Protein AF-A0A7K4HC19-F1 (afdb_monomer_lite)

Foldseek 3Di:
DPLLLQLLVLLVVLLLVLVVLLVVLVVVVVVVVVQCPDPPVNVVCVVVPQVVVLVVLLVLLLSLVVSLVVSQQSNVCSVCVVPVAPDNGQDPQLVSVCVRCCRGQVDNCPVQVVCSLLQNVSNLQNCCVVPVVSADDVVSCVVQPDVVRDRPPPPHGPRPRPDSVSSSVSSVSSSLVSLSVSVSVCVRVVVDPSLVSVVVCCVVVPCVPDDSCSNVPNPD

Sequence (220 aa):
MEFEEKLSVIFLEFIKQTIDLEFFIDQMISLIEDQSVEGVWKEVMNSFIPGQNSLFLKIVHIYSITIFETFNREFFNELNEEKNLIRKNFKTTPLKILKFFDANFQINFENEFKIWEELRECICRRNVIAHNMGKIDEAYIECNKHPDMALIDKVIGIDIDHNLEYIKKSNDTVGKYIVFTFKKIAEYYKFIDIESTVKIIAENGYFDDVNSDLLNDVDI

Secondary structure (DSSP, 8-state):
--HHHHHHHHHHHHHHHHHHHHHHHHHHHHHHHHHTSSTTHHHHHHHHHHHHHHHHHHHHHHHHHHHHHHHHHHHHHHHHHHH--S-SS---SHHHHHHHHHHHH---HHHH-TTHHHHHHHHHHHHHHHHHTT---HHHHHHH--TT----TTTTT---TT-HHHHHHHHHHHHHHHHHHHHHHHHHHT---HHHHHHHHHHTTS-TT--GGGGTS---

Structure (mmCIF, N/CA/C/O backbone):
data_AF-A0A7K4HC19-F1
#
_entry.id   AF-A0A7K4HC19-F1
#
loop_
_atom_site.group_PDB
_atom_site.id
_atom_site.type_symbol
_atom_site.label_atom_id
_atom_site.label_alt_id
_atom_site.label_comp_id
_atom_site.label_asym_id
_atom_site.label_entity_id
_atom_site.label_seq_id
_atom_site.pdbx_PDB_ins_code
_atom_site.Cartn_x
_atom_site.Cartn_y
_atom_site.Cartn_z
_atom_site.occupancy
_atom_site.B_iso_or_equiv
_atom_site.auth_seq_id
_atom_site.auth_comp_id
_atom_site.auth_asym_id
_atom_site.auth_atom_id
_atom_site.pdbx_PDB_model_num
ATOM 1 N N . MET A 1 1 ? 1.949 9.935 23.999 1.00 60.25 1 MET A N 1
ATOM 2 C CA . MET A 1 1 ? 1.344 9.814 22.672 1.00 60.25 1 MET A CA 1
ATOM 3 C C . MET A 1 1 ? 0.129 8.930 22.818 1.00 60.25 1 MET A C 1
ATOM 5 O O . MET A 1 1 ? 0.286 7.797 23.279 1.00 60.25 1 MET A O 1
ATOM 9 N N . GLU A 1 2 ? -1.057 9.473 22.568 1.00 80.38 2 GLU A N 1
ATOM 10 C CA . GLU A 1 2 ? -2.291 8.679 22.566 1.00 80.38 2 GLU A CA 1
ATOM 11 C C . GLU A 1 2 ? -2.253 7.663 21.412 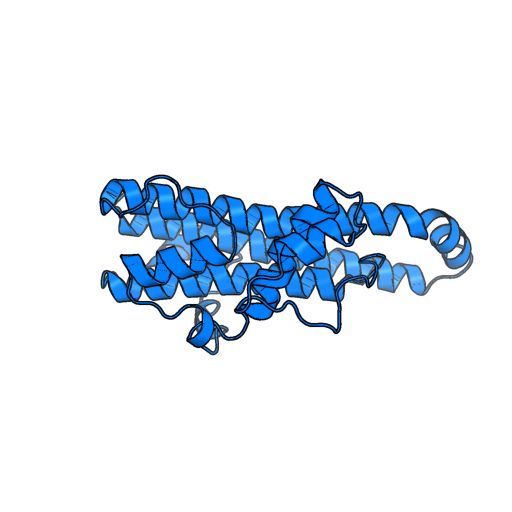1.00 80.38 2 GLU A C 1
ATOM 13 O O . GLU A 1 2 ? -1.503 7.831 20.451 1.00 80.38 2 GLU A O 1
ATOM 18 N N . PHE A 1 3 ? -3.011 6.571 21.512 1.00 83.38 3 PHE A N 1
ATOM 19 C CA . PHE A 1 3 ? -3.020 5.505 20.501 1.00 83.38 3 PHE A CA 1
ATOM 20 C C . PHE A 1 3 ? -3.282 6.036 19.075 1.00 83.38 3 PHE A C 1
ATOM 22 O O . PHE A 1 3 ? -2.598 5.656 18.128 1.00 83.38 3 PHE A O 1
ATOM 29 N N . GLU A 1 4 ? -4.233 6.958 18.939 1.00 83.00 4 GLU A N 1
ATOM 30 C CA . GLU A 1 4 ? -4.622 7.579 17.665 1.00 83.00 4 GLU A CA 1
ATOM 31 C C . GLU A 1 4 ? -3.489 8.433 17.080 1.00 83.00 4 GLU A C 1
ATOM 33 O O . GLU A 1 4 ? -3.200 8.378 15.883 1.00 83.00 4 GLU A O 1
ATOM 38 N N . GLU A 1 5 ? -2.789 9.164 17.945 1.00 80.94 5 GLU A N 1
ATOM 39 C CA . GLU A 1 5 ? -1.630 9.979 17.593 1.00 80.94 5 GLU A CA 1
ATOM 40 C C . GLU A 1 5 ? -0.475 9.091 17.096 1.00 80.94 5 GLU A C 1
ATOM 42 O O . GLU A 1 5 ? 0.116 9.381 16.059 1.00 80.94 5 GLU A O 1
ATOM 47 N N . LYS A 1 6 ? -0.217 7.944 17.743 1.00 85.75 6 LYS A N 1
ATOM 48 C CA . LYS A 1 6 ? 0.801 6.984 17.277 1.00 85.75 6 LYS A CA 1
ATOM 49 C C . LYS A 1 6 ? 0.481 6.406 15.902 1.00 85.75 6 LYS A C 1
ATOM 51 O O . LYS A 1 6 ? 1.359 6.365 15.042 1.00 85.75 6 LYS A O 1
ATOM 56 N N . LEU A 1 7 ? -0.761 5.966 15.680 1.00 87.31 7 LEU A N 1
ATOM 57 C CA . LEU A 1 7 ? -1.174 5.452 14.371 1.00 87.31 7 LEU A CA 1
ATOM 58 C C . LEU A 1 7 ? -1.054 6.519 13.282 1.00 87.31 7 LEU A C 1
ATOM 60 O O . LEU A 1 7 ? -0.660 6.199 12.162 1.00 87.31 7 LEU A O 1
ATOM 64 N N . SER A 1 8 ? -1.360 7.772 13.617 1.00 83.56 8 SER A N 1
ATOM 65 C CA . SER A 1 8 ? -1.242 8.903 12.696 1.00 83.56 8 SER A CA 1
ATOM 66 C C . SER A 1 8 ? 0.215 9.210 12.350 1.00 83.56 8 SER A C 1
ATOM 68 O O . SER A 1 8 ? 0.524 9.442 11.185 1.00 83.56 8 SER A O 1
ATOM 70 N N . VAL A 1 9 ? 1.129 9.135 13.324 1.00 84.38 9 VAL A N 1
ATOM 71 C CA . VAL A 1 9 ? 2.576 9.269 13.083 1.00 84.38 9 VAL A CA 1
ATOM 72 C C . VAL A 1 9 ? 3.087 8.158 12.163 1.00 84.38 9 VAL A C 1
ATOM 74 O O . VAL A 1 9 ? 3.780 8.455 11.194 1.00 84.38 9 VAL A O 1
ATOM 77 N N . ILE A 1 10 ? 2.708 6.897 12.414 1.00 89.38 10 ILE A N 1
ATOM 78 C CA . ILE A 1 10 ? 3.065 5.767 11.537 1.00 89.38 10 ILE A CA 1
ATOM 79 C C . ILE A 1 10 ? 2.534 6.017 10.120 1.00 89.38 10 ILE A C 1
ATOM 81 O O . ILE A 1 10 ? 3.276 5.900 9.150 1.00 89.38 10 ILE A O 1
ATOM 85 N N . PHE A 1 11 ? 1.259 6.385 9.990 1.00 87.88 11 PHE A N 1
ATOM 86 C CA . PHE A 1 11 ? 0.644 6.688 8.700 1.00 87.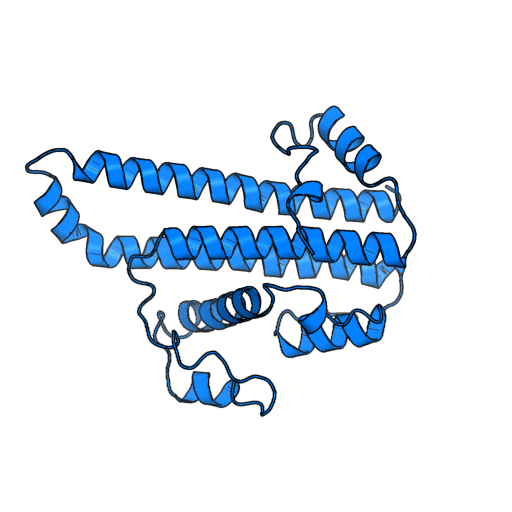88 11 PHE A CA 1
ATOM 87 C C . PHE A 1 11 ? 1.421 7.761 7.923 1.00 87.88 11 PHE A C 1
ATOM 89 O O . PHE A 1 11 ? 1.800 7.518 6.779 1.00 87.88 11 PHE A O 1
ATOM 96 N N . LEU A 1 12 ? 1.699 8.908 8.546 1.00 83.50 12 LEU A N 1
ATOM 97 C CA . LEU A 1 12 ? 2.389 10.024 7.895 1.00 83.50 12 LEU A CA 1
ATOM 98 C C . LEU A 1 12 ? 3.812 9.670 7.466 1.00 83.50 12 LEU A C 1
ATOM 100 O O . LEU A 1 12 ? 4.219 10.026 6.362 1.00 83.50 12 LEU A O 1
ATOM 104 N N . GLU A 1 13 ? 4.536 8.921 8.295 1.00 88.75 13 GLU A N 1
ATOM 105 C CA . GLU A 1 13 ? 5.884 8.453 7.979 1.00 88.75 13 GLU A CA 1
ATOM 106 C C . GLU A 1 13 ? 5.897 7.589 6.710 1.00 88.75 13 GLU A C 1
ATOM 108 O O . GLU A 1 13 ? 6.678 7.832 5.788 1.00 88.75 13 GLU A O 1
ATOM 113 N N . PHE A 1 14 ? 4.989 6.615 6.608 1.00 90.62 14 PHE A N 1
ATOM 114 C CA . PHE A 1 14 ? 4.936 5.741 5.434 1.00 90.62 14 PHE A CA 1
ATOM 115 C C . PHE A 1 14 ? 4.382 6.439 4.192 1.00 90.62 14 PHE A C 1
ATOM 117 O O . PHE A 1 14 ? 4.826 6.141 3.084 1.00 90.62 14 PHE A O 1
ATOM 124 N N . ILE A 1 15 ? 3.471 7.399 4.354 1.00 85.69 15 ILE A N 1
ATOM 125 C CA . ILE A 1 15 ? 3.032 8.260 3.255 1.00 85.69 15 ILE A CA 1
ATOM 126 C C . ILE A 1 15 ? 4.182 9.099 2.712 1.00 85.69 15 ILE A C 1
ATOM 128 O O . ILE A 1 15 ? 4.398 9.111 1.499 1.00 85.69 15 ILE A O 1
ATOM 132 N N . LYS A 1 16 ? 4.966 9.743 3.581 1.00 83.94 16 LYS A N 1
ATOM 133 C CA . LYS A 1 16 ? 6.145 10.486 3.136 1.00 83.94 16 LYS A CA 1
ATOM 134 C C . LYS A 1 16 ? 7.104 9.586 2.366 1.00 83.94 16 LYS A C 1
ATOM 136 O O . LYS A 1 16 ? 7.518 9.960 1.278 1.00 83.94 16 LYS A O 1
ATOM 141 N N . GLN A 1 17 ? 7.385 8.379 2.858 1.00 88.38 17 GLN A N 1
ATOM 142 C CA . GLN A 1 17 ? 8.244 7.438 2.133 1.00 88.38 17 GLN A CA 1
ATOM 143 C C . GLN A 1 17 ? 7.715 7.115 0.726 1.00 88.38 17 GLN A C 1
ATOM 145 O O . GLN A 1 17 ? 8.513 6.986 -0.202 1.00 88.38 17 GLN A O 1
ATOM 150 N N . THR A 1 18 ? 6.392 7.011 0.536 1.00 84.00 18 THR A N 1
ATOM 151 C CA . THR A 1 18 ? 5.818 6.822 -0.810 1.00 84.00 18 THR A CA 1
ATOM 152 C C . THR A 1 18 ? 5.975 8.055 -1.702 1.00 84.00 18 THR A C 1
ATOM 154 O O . THR A 1 18 ? 6.308 7.897 -2.874 1.00 84.00 18 THR A O 1
ATOM 157 N N . ILE A 1 19 ? 5.814 9.266 -1.163 1.00 82.62 19 ILE A N 1
ATOM 158 C CA . ILE A 1 19 ? 5.990 10.527 -1.907 1.00 82.62 19 ILE A CA 1
ATOM 159 C C . ILE A 1 19 ? 7.462 10.728 -2.290 1.00 82.62 19 ILE A C 1
ATOM 161 O O . ILE A 1 19 ? 7.775 10.977 -3.453 1.00 82.62 19 ILE A O 1
ATOM 165 N N . ASP A 1 20 ? 8.377 10.550 -1.335 1.00 83.06 20 ASP A N 1
ATOM 166 C CA . ASP A 1 20 ? 9.823 10.664 -1.549 1.00 83.06 20 ASP A CA 1
ATOM 167 C C . ASP A 1 20 ? 10.295 9.675 -2.627 1.00 83.06 20 ASP A C 1
ATOM 169 O O . ASP A 1 20 ? 11.107 10.015 -3.494 1.00 83.06 20 ASP A O 1
ATOM 173 N N . LEU A 1 21 ? 9.759 8.447 -2.609 1.00 84.88 21 LEU A N 1
ATOM 174 C CA . LEU A 1 21 ? 10.066 7.442 -3.620 1.00 84.88 21 LEU A CA 1
ATOM 175 C C . LEU A 1 21 ? 9.516 7.819 -4.999 1.00 84.88 21 LEU A C 1
ATOM 177 O O . LEU A 1 21 ? 10.202 7.602 -5.997 1.00 84.88 21 LEU A O 1
ATOM 181 N N . GLU A 1 22 ? 8.313 8.387 -5.074 1.00 83.62 22 GLU A N 1
ATOM 182 C CA . GLU A 1 22 ? 7.749 8.877 -6.334 1.00 83.62 22 GLU A CA 1
ATOM 183 C C . GLU A 1 22 ? 8.612 9.990 -6.930 1.00 83.62 22 GLU A C 1
ATOM 185 O O . GLU A 1 22 ? 9.009 9.902 -8.092 1.00 83.62 22 GLU A O 1
ATOM 190 N N . PHE A 1 23 ? 8.992 10.979 -6.119 1.00 82.12 23 PHE A N 1
ATOM 191 C CA . PHE A 1 23 ? 9.870 12.066 -6.545 1.00 82.12 23 PHE A CA 1
ATOM 192 C C . PHE A 1 23 ? 11.237 11.557 -7.021 1.00 82.12 23 PHE A C 1
ATOM 194 O O . PHE A 1 23 ? 11.797 12.051 -8.003 1.00 82.12 23 PHE A O 1
ATOM 201 N N . PHE A 1 24 ? 11.783 10.542 -6.350 1.00 83.62 24 PHE A N 1
ATOM 202 C CA . PHE A 1 24 ? 12.998 9.867 -6.796 1.00 83.62 24 PHE A CA 1
ATOM 203 C C . PHE A 1 24 ? 12.812 9.175 -8.157 1.00 83.62 24 PHE A C 1
ATOM 205 O O . PHE A 1 24 ? 13.667 9.310 -9.034 1.00 83.62 24 PHE A O 1
ATOM 212 N N . ILE A 1 25 ? 11.704 8.455 -8.360 1.00 81.50 25 ILE A N 1
ATOM 213 C CA . ILE A 1 25 ? 11.393 7.793 -9.636 1.00 81.50 25 ILE A CA 1
ATOM 214 C C . ILE A 1 25 ? 11.251 8.827 -10.761 1.00 81.50 25 ILE A C 1
ATOM 216 O O . ILE A 1 25 ? 11.806 8.622 -11.840 1.00 81.50 25 ILE A O 1
ATOM 220 N N . ASP A 1 26 ? 10.582 9.949 -10.507 1.00 80.94 26 ASP A N 1
ATOM 221 C CA . ASP A 1 26 ? 10.381 11.013 -11.495 1.00 80.94 26 ASP A CA 1
ATOM 222 C C . ASP A 1 26 ? 11.695 11.681 -11.912 1.00 80.94 26 ASP A C 1
ATOM 224 O O . ASP A 1 26 ? 11.942 11.875 -13.105 1.00 80.94 26 ASP A O 1
ATOM 228 N N . GLN A 1 27 ? 12.593 11.949 -10.960 1.00 80.94 27 GLN A N 1
ATOM 229 C CA . GLN A 1 27 ? 13.946 12.415 -11.277 1.00 80.94 27 GLN A CA 1
ATOM 230 C C . GLN A 1 27 ? 14.707 11.411 -12.147 1.00 80.94 27 GLN A C 1
ATOM 232 O O . GLN A 1 27 ? 15.392 11.803 -13.090 1.00 80.94 27 GLN A O 1
ATOM 237 N N . MET A 1 28 ? 14.582 10.113 -11.860 1.00 76.94 28 MET A N 1
ATOM 238 C CA . MET A 1 28 ? 15.231 9.070 -12.656 1.00 76.94 28 MET A CA 1
ATOM 239 C C . MET A 1 28 ? 14.672 8.996 -14.078 1.00 76.94 28 MET A C 1
ATOM 241 O O . MET A 1 28 ? 15.455 8.862 -15.019 1.00 76.94 28 MET A O 1
ATOM 245 N N . ILE A 1 29 ? 13.350 9.105 -14.248 1.00 76.69 29 ILE A N 1
ATOM 246 C CA . ILE A 1 29 ? 12.706 9.171 -15.569 1.00 76.69 29 ILE A CA 1
ATOM 247 C C . ILE A 1 29 ? 13.253 10.368 -16.347 1.00 76.69 29 ILE A C 1
ATOM 249 O O . ILE A 1 29 ? 13.765 10.185 -17.449 1.00 76.69 29 ILE A O 1
ATOM 253 N N . SER A 1 30 ? 13.251 11.558 -15.739 1.00 78.81 30 SER A N 1
ATOM 254 C CA . SER A 1 30 ? 13.749 12.781 -16.376 1.00 78.81 30 SER A CA 1
ATOM 255 C C . SER A 1 30 ? 15.217 12.661 -16.797 1.00 78.81 30 SER A C 1
ATOM 257 O O . SER A 1 30 ? 15.559 13.002 -17.925 1.00 78.81 30 SER A O 1
ATOM 259 N N . LEU A 1 31 ? 16.085 12.115 -15.936 1.00 72.56 31 LEU A N 1
ATOM 260 C CA . LEU A 1 31 ? 17.504 11.917 -16.255 1.00 72.56 31 LEU A CA 1
ATOM 261 C C . LEU A 1 31 ? 17.713 10.954 -17.431 1.00 72.56 31 LEU A C 1
ATOM 263 O O . LEU A 1 31 ? 18.611 11.160 -18.248 1.00 72.56 31 LEU A O 1
ATOM 267 N N . ILE A 1 32 ? 16.913 9.889 -17.511 1.00 68.81 32 ILE A N 1
ATOM 268 C CA . ILE A 1 32 ? 16.987 8.908 -18.600 1.00 68.81 32 ILE A CA 1
ATOM 269 C C . ILE A 1 32 ? 16.489 9.523 -19.911 1.00 68.81 32 ILE A C 1
ATOM 271 O O . ILE A 1 32 ? 17.110 9.319 -20.958 1.00 68.81 32 ILE A O 1
ATOM 275 N N . GLU A 1 33 ? 15.395 10.282 -19.857 1.00 68.88 33 GLU A N 1
ATOM 276 C CA . GLU A 1 33 ? 14.846 10.990 -21.011 1.00 68.88 33 GLU A CA 1
ATOM 277 C C . GLU A 1 33 ? 15.843 12.019 -21.551 1.00 68.88 33 GLU A C 1
ATOM 279 O O . GLU A 1 33 ? 16.161 11.965 -22.740 1.00 68.88 33 GLU A O 1
ATOM 284 N N . ASP A 1 34 ? 16.438 12.850 -20.693 1.00 66.31 34 ASP A N 1
ATOM 285 C CA . ASP A 1 34 ? 17.437 13.855 -21.078 1.00 66.31 34 ASP A CA 1
ATOM 286 C C . ASP A 1 34 ? 18.695 13.220 -21.701 1.00 66.31 34 ASP A C 1
ATOM 288 O O . ASP A 1 34 ? 19.191 13.672 -22.737 1.00 66.31 34 ASP A O 1
ATOM 292 N N . GLN A 1 35 ? 19.189 12.108 -21.141 1.00 59.06 35 GLN A N 1
ATOM 293 C CA . GLN A 1 35 ? 20.347 11.382 -21.685 1.00 59.06 35 GLN A CA 1
ATOM 294 C C . GLN A 1 35 ? 20.060 10.682 -23.023 1.00 59.06 35 GLN A C 1
ATOM 296 O O . GLN A 1 35 ? 20.987 10.367 -23.774 1.00 59.06 35 GLN A O 1
ATOM 301 N N . SER A 1 36 ? 18.790 10.442 -23.359 1.00 55.22 36 SER A N 1
ATOM 302 C CA . SER A 1 36 ? 18.396 9.818 -24.627 1.00 55.22 36 SER A CA 1
ATOM 303 C C . SER A 1 36 ? 18.466 10.773 -25.834 1.00 55.22 36 SER A C 1
ATOM 305 O O . SER A 1 36 ? 18.377 10.310 -26.988 1.00 55.22 36 SER A O 1
ATOM 307 N N . VAL A 1 37 ? 18.643 12.078 -25.572 1.00 55.09 37 VAL A N 1
ATOM 308 C CA . VAL A 1 37 ? 18.554 13.180 -26.545 1.00 55.09 37 VAL A CA 1
ATOM 309 C C . VAL A 1 37 ? 19.926 13.622 -27.095 1.00 55.09 37 VAL A C 1
ATOM 311 O O . VAL A 1 37 ? 19.969 14.139 -28.211 1.00 55.09 37 VAL A O 1
ATOM 314 N N . GLU A 1 38 ? 21.061 13.337 -26.437 1.00 52.84 38 GLU A N 1
ATOM 315 C CA . GLU A 1 38 ? 22.397 13.750 -26.926 1.00 52.84 38 GLU A CA 1
ATOM 316 C C . GLU A 1 38 ? 23.270 12.600 -27.491 1.00 52.84 38 GLU A C 1
ATOM 318 O O . GLU A 1 38 ? 23.393 11.508 -26.935 1.00 52.84 38 GLU A O 1
ATOM 323 N N . GLY A 1 39 ? 23.860 12.847 -28.671 1.00 63.03 39 GLY A N 1
ATOM 324 C CA . GLY A 1 39 ? 24.564 11.873 -29.517 1.00 63.03 39 GLY A CA 1
ATOM 325 C C . GLY A 1 39 ? 25.857 11.263 -28.948 1.00 63.03 39 GLY A C 1
ATOM 326 O O . GLY A 1 39 ? 26.397 11.701 -27.939 1.00 63.03 39 GLY A O 1
ATOM 327 N N . VAL A 1 40 ? 26.359 10.230 -29.642 1.00 53.56 40 VAL A N 1
ATOM 328 C CA . VAL A 1 40 ? 27.540 9.374 -29.343 1.00 53.56 40 VAL A CA 1
ATOM 329 C C . VAL A 1 40 ? 27.455 8.587 -28.023 1.00 53.56 40 VAL A C 1
ATOM 331 O O . VAL A 1 40 ? 27.766 7.397 -28.007 1.00 53.56 40 VAL A O 1
ATOM 334 N N . TRP A 1 41 ? 26.953 9.179 -26.941 1.00 51.78 41 TRP A N 1
ATOM 335 C CA . TRP A 1 41 ? 26.764 8.505 -25.654 1.00 51.78 41 TRP A CA 1
ATOM 336 C C . TRP A 1 41 ? 25.541 7.593 -25.619 1.00 51.78 41 TRP A C 1
ATOM 338 O O . TRP A 1 41 ? 25.567 6.600 -24.902 1.00 51.78 41 TRP A O 1
ATOM 348 N N . LYS A 1 42 ? 24.524 7.846 -26.452 1.00 54.59 42 LYS A N 1
ATOM 349 C CA . LYS A 1 42 ? 23.335 6.989 -26.590 1.00 54.59 42 LYS A CA 1
ATOM 350 C C . LYS A 1 42 ? 23.675 5.528 -26.906 1.00 54.59 42 LYS A C 1
ATOM 352 O O . LYS A 1 42 ? 23.104 4.630 -26.304 1.00 54.59 42 LYS A O 1
ATOM 357 N N . GLU A 1 43 ? 24.616 5.271 -27.816 1.00 54.16 43 GLU A N 1
ATOM 358 C CA . GLU A 1 43 ? 25.011 3.901 -28.190 1.00 54.16 43 GLU A CA 1
ATOM 359 C C . GLU A 1 43 ? 25.875 3.225 -27.117 1.00 54.16 43 GLU A C 1
ATOM 361 O O . GLU A 1 43 ? 25.686 2.045 -26.829 1.00 54.16 43 GLU A O 1
ATOM 366 N N . VAL A 1 44 ? 26.774 3.978 -26.473 1.00 51.47 44 VAL A N 1
ATOM 367 C CA . VAL A 1 44 ? 27.616 3.478 -25.375 1.00 51.47 44 VAL A CA 1
ATOM 368 C C . VAL A 1 44 ? 26.757 3.153 -24.154 1.00 51.47 44 VAL A C 1
ATOM 370 O O . VAL A 1 44 ? 26.832 2.047 -23.626 1.00 51.47 44 VAL A O 1
ATOM 373 N N . MET A 1 45 ? 25.871 4.062 -23.757 1.00 50.97 45 MET A N 1
ATOM 374 C CA . MET A 1 45 ? 24.936 3.862 -22.656 1.00 50.97 45 MET A CA 1
ATOM 375 C C . MET A 1 45 ? 23.984 2.700 -22.965 1.00 50.97 45 MET A C 1
ATOM 377 O O . MET A 1 45 ? 23.967 1.741 -22.201 1.00 50.97 45 MET A O 1
ATOM 381 N N . ASN A 1 46 ? 23.342 2.650 -24.139 1.00 51.16 46 ASN A N 1
ATOM 382 C CA . ASN A 1 46 ? 22.512 1.503 -24.550 1.00 51.16 46 ASN A CA 1
ATOM 383 C C . ASN A 1 46 ? 23.257 0.150 -24.574 1.00 51.16 46 ASN A C 1
ATOM 385 O O . ASN A 1 46 ? 22.603 -0.889 -24.530 1.00 51.16 46 ASN A O 1
ATOM 389 N N . SER A 1 47 ? 24.595 0.135 -24.632 1.00 50.34 47 SER A N 1
ATOM 390 C CA . SER A 1 47 ? 25.404 -1.095 -24.588 1.00 50.34 47 SER A CA 1
ATOM 391 C C . SER A 1 47 ? 25.765 -1.571 -23.168 1.00 50.34 47 SER A C 1
ATOM 393 O O . SER A 1 47 ? 25.924 -2.772 -22.958 1.00 50.34 47 SER A O 1
ATOM 395 N N . PHE A 1 48 ? 25.843 -0.669 -22.180 1.00 45.28 48 PHE A N 1
ATOM 396 C CA . PHE A 1 48 ? 26.125 -0.995 -20.767 1.00 45.28 48 PHE A CA 1
ATOM 397 C C . PHE A 1 48 ? 24.855 -1.134 -19.908 1.00 45.28 48 PHE A C 1
ATOM 399 O O . PHE A 1 48 ? 24.841 -1.839 -18.897 1.00 45.28 48 PHE A O 1
ATOM 406 N N . ILE A 1 49 ? 23.781 -0.472 -20.326 1.00 50.12 49 ILE A N 1
ATOM 407 C CA . ILE A 1 49 ? 22.529 -0.289 -19.593 1.00 50.12 49 ILE A CA 1
ATOM 408 C C . ILE A 1 49 ? 21.583 -1.503 -19.510 1.00 50.12 49 ILE A C 1
ATOM 410 O O . ILE A 1 49 ? 20.952 -1.641 -18.457 1.00 50.12 49 ILE A O 1
ATOM 414 N N . PRO A 1 50 ? 21.458 -2.405 -20.510 1.00 52.81 50 PRO A N 1
ATOM 415 C CA . PRO A 1 50 ? 20.354 -3.374 -20.537 1.00 52.81 50 PRO A CA 1
ATOM 416 C C . PRO A 1 50 ? 20.288 -4.280 -19.296 1.00 52.81 50 PRO A C 1
ATOM 418 O O . PRO A 1 50 ? 19.217 -4.668 -18.844 1.00 52.81 50 PRO A O 1
ATOM 421 N N . GLY A 1 51 ? 21.443 -4.593 -18.695 1.00 52.41 51 GLY A N 1
ATOM 422 C CA . GLY A 1 51 ? 21.517 -5.398 -17.473 1.00 52.41 51 GLY A CA 1
ATOM 423 C C . GLY A 1 51 ? 21.413 -4.591 -16.174 1.00 52.41 51 GLY A C 1
ATOM 424 O O . GLY A 1 51 ? 20.777 -5.049 -15.222 1.00 52.41 51 GLY A O 1
ATOM 425 N N . GLN A 1 52 ? 22.020 -3.399 -16.120 1.00 49.94 52 GLN A N 1
ATOM 426 C CA . GLN A 1 52 ? 22.091 -2.577 -14.902 1.00 49.94 52 GLN A CA 1
ATOM 427 C C . GLN A 1 52 ? 20.779 -1.846 -14.609 1.00 49.94 52 GLN A C 1
ATOM 429 O O . GLN A 1 52 ? 20.371 -1.802 -13.446 1.00 49.94 52 GLN A O 1
ATOM 434 N N . ASN A 1 53 ? 20.068 -1.384 -15.645 1.00 59.75 53 ASN A N 1
ATOM 435 C CA . ASN A 1 53 ? 18.717 -0.855 -15.474 1.00 59.75 53 ASN A CA 1
ATOM 436 C C . ASN A 1 53 ? 17.788 -1.933 -14.917 1.00 59.75 53 ASN A C 1
ATOM 438 O O . ASN A 1 53 ? 17.053 -1.656 -13.978 1.00 59.75 53 ASN A O 1
ATOM 442 N N . SER A 1 54 ? 17.877 -3.185 -15.385 1.00 66.56 54 SER A N 1
ATOM 443 C CA . SER A 1 54 ? 17.032 -4.257 -14.841 1.00 66.56 54 SER A CA 1
ATOM 444 C C . SER A 1 54 ? 17.229 -4.476 -13.335 1.00 66.56 54 SER A C 1
ATOM 446 O O . SER A 1 54 ? 16.253 -4.654 -12.609 1.00 66.56 54 SER A O 1
ATOM 448 N N . LEU A 1 55 ? 18.475 -4.445 -12.841 1.00 71.62 55 LEU A N 1
ATOM 449 C CA . LEU A 1 55 ? 18.773 -4.684 -11.428 1.00 71.62 55 LEU A CA 1
ATOM 450 C C . LEU A 1 55 ? 18.320 -3.510 -10.560 1.00 71.62 55 LEU A C 1
ATOM 452 O O . LEU A 1 55 ? 17.700 -3.723 -9.521 1.00 71.62 55 LEU A O 1
ATOM 456 N N . PHE A 1 56 ? 18.603 -2.284 -10.997 1.00 73.56 56 PHE A N 1
ATOM 457 C CA . PHE A 1 56 ? 18.153 -1.080 -10.308 1.00 73.56 56 PHE A CA 1
ATOM 458 C C . PHE A 1 56 ? 16.623 -1.041 -10.203 1.00 73.56 56 PHE A C 1
ATOM 460 O O . PHE A 1 56 ? 16.084 -0.908 -9.109 1.00 73.56 56 PHE A O 1
ATOM 467 N N . LEU A 1 57 ? 15.916 -1.270 -11.310 1.00 74.81 57 LEU A N 1
ATOM 468 C CA . LEU A 1 57 ? 14.452 -1.311 -11.353 1.00 74.81 57 LEU A CA 1
ATOM 469 C C . LEU A 1 57 ? 13.875 -2.393 -10.423 1.00 74.81 57 LEU A C 1
ATOM 471 O O . LEU A 1 57 ? 12.914 -2.148 -9.693 1.00 74.81 57 LEU A O 1
ATOM 475 N N . LYS A 1 58 ? 14.508 -3.572 -10.374 1.00 76.06 58 LYS A N 1
ATOM 476 C CA . LYS A 1 58 ? 14.162 -4.641 -9.424 1.00 76.06 58 LYS A CA 1
ATOM 477 C C . LYS A 1 58 ? 14.319 -4.179 -7.970 1.00 76.06 58 LYS A C 1
ATOM 479 O O . LYS A 1 58 ? 13.441 -4.459 -7.157 1.00 76.06 58 LYS A O 1
ATOM 484 N N . ILE A 1 59 ? 15.386 -3.445 -7.647 1.00 79.69 59 ILE A N 1
ATOM 485 C CA . ILE A 1 59 ? 15.616 -2.884 -6.306 1.00 79.69 59 ILE A CA 1
ATOM 486 C C . ILE A 1 59 ? 14.549 -1.842 -5.952 1.00 79.69 59 ILE A C 1
ATOM 488 O O . ILE A 1 59 ? 13.991 -1.911 -4.860 1.00 79.69 59 ILE A O 1
ATOM 492 N N . VAL A 1 60 ? 14.216 -0.919 -6.860 1.00 81.56 60 VAL A N 1
ATOM 493 C CA . VAL A 1 60 ? 13.206 0.125 -6.600 1.00 81.56 60 VAL A CA 1
ATOM 494 C C . VAL A 1 60 ? 11.811 -0.484 -6.394 1.00 81.56 60 VAL A C 1
ATOM 496 O O . VAL A 1 60 ? 11.088 -0.088 -5.477 1.00 81.56 60 VAL A O 1
ATOM 499 N N . HIS A 1 61 ? 11.443 -1.512 -7.165 1.00 83.12 61 HIS A N 1
ATOM 500 C CA . HIS A 1 61 ? 10.198 -2.250 -6.928 1.00 83.12 61 HIS A CA 1
ATOM 501 C C . HIS A 1 61 ? 10.203 -2.986 -5.577 1.00 83.12 61 HIS A C 1
ATOM 503 O O . HIS A 1 61 ? 9.226 -2.917 -4.831 1.00 83.12 61 HIS A O 1
ATOM 509 N N . ILE A 1 62 ? 11.308 -3.661 -5.223 1.00 84.19 62 ILE A N 1
ATOM 510 C CA . ILE A 1 62 ? 11.456 -4.286 -3.897 1.00 84.19 62 ILE A CA 1
ATOM 511 C C . ILE A 1 62 ? 11.295 -3.241 -2.794 1.00 84.19 62 ILE A C 1
ATOM 513 O O . ILE A 1 62 ? 10.634 -3.520 -1.795 1.00 84.19 62 ILE A O 1
ATOM 517 N N . TYR A 1 63 ? 11.870 -2.051 -2.963 1.00 88.25 63 TYR A N 1
ATOM 518 C CA . TYR A 1 63 ? 11.758 -0.971 -1.992 1.00 88.25 63 TYR A CA 1
ATOM 519 C C . TYR A 1 63 ? 10.302 -0.507 -1.829 1.00 88.25 63 TYR A C 1
ATOM 521 O O . TYR A 1 63 ? 9.813 -0.468 -0.703 1.00 88.25 63 TYR A O 1
ATOM 529 N N . SER A 1 64 ? 9.567 -0.318 -2.932 1.00 87.81 64 SER A N 1
ATOM 530 C CA . SER A 1 64 ? 8.126 0.006 -2.906 1.00 87.81 64 SER A CA 1
ATOM 531 C C . SER A 1 64 ? 7.320 -1.025 -2.098 1.00 87.81 64 SER A C 1
ATOM 533 O O . SER A 1 64 ? 6.515 -0.678 -1.236 1.00 87.81 64 SER A O 1
ATOM 535 N N . ILE A 1 65 ? 7.574 -2.322 -2.305 1.00 89.75 65 ILE A N 1
ATOM 536 C CA . ILE A 1 65 ? 6.908 -3.382 -1.530 1.00 89.75 65 ILE A CA 1
ATOM 537 C C . ILE A 1 65 ? 7.422 -3.470 -0.088 1.00 89.75 65 ILE A C 1
ATOM 539 O O . ILE A 1 65 ? 6.676 -3.853 0.811 1.00 89.75 65 ILE A O 1
ATOM 543 N N . THR A 1 66 ? 8.665 -3.076 0.174 1.00 90.38 66 THR A N 1
ATOM 544 C CA . THR A 1 66 ? 9.214 -3.025 1.535 1.00 90.38 66 THR A CA 1
ATOM 545 C C . THR A 1 66 ? 8.507 -1.962 2.375 1.00 90.38 66 THR A C 1
ATOM 547 O O . THR A 1 66 ? 8.228 -2.230 3.546 1.00 90.38 66 THR A O 1
ATOM 550 N N . ILE A 1 67 ? 8.148 -0.811 1.788 1.00 91.94 67 ILE A N 1
ATOM 551 C CA . ILE A 1 67 ? 7.297 0.211 2.427 1.00 91.94 67 ILE A CA 1
ATOM 552 C C . ILE A 1 67 ? 5.970 -0.429 2.849 1.00 91.94 67 ILE A C 1
ATOM 554 O O . ILE A 1 67 ? 5.612 -0.396 4.024 1.00 91.94 67 ILE A O 1
ATOM 558 N N . PHE A 1 68 ? 5.291 -1.117 1.926 1.00 93.19 68 PHE A N 1
ATOM 559 C CA . PHE A 1 68 ? 4.050 -1.843 2.212 1.00 93.19 68 PHE A CA 1
ATOM 560 C C . PHE A 1 68 ? 4.197 -2.888 3.337 1.00 93.19 68 PHE A C 1
ATOM 562 O O . PHE A 1 68 ? 3.351 -2.973 4.232 1.00 93.19 68 PHE A O 1
ATOM 569 N N . GLU A 1 69 ? 5.247 -3.714 3.306 1.00 90.31 69 GLU A N 1
ATOM 570 C CA . GLU A 1 69 ? 5.473 -4.758 4.314 1.00 90.31 69 GLU A CA 1
ATOM 571 C C . GLU A 1 69 ? 5.750 -4.162 5.700 1.00 90.31 69 GLU A C 1
ATOM 573 O O . GLU A 1 69 ? 5.284 -4.688 6.715 1.00 90.31 69 GLU A O 1
ATOM 578 N N . THR A 1 70 ? 6.499 -3.062 5.734 1.00 91.81 70 THR A N 1
ATOM 579 C CA . THR A 1 70 ? 6.933 -2.380 6.956 1.00 91.81 70 THR A CA 1
ATOM 580 C C . THR A 1 70 ? 5.781 -1.594 7.576 1.00 91.81 70 THR A C 1
ATOM 582 O O . THR A 1 70 ? 5.519 -1.797 8.761 1.00 91.81 70 THR A O 1
ATOM 585 N N . PHE A 1 71 ? 5.012 -0.848 6.773 1.00 93.44 71 PHE A N 1
ATOM 586 C CA . PHE A 1 71 ? 3.772 -0.198 7.207 1.00 93.44 71 PHE A CA 1
ATOM 587 C C . PHE A 1 71 ? 2.843 -1.202 7.881 1.00 93.44 71 PHE A C 1
ATOM 589 O O . PHE A 1 71 ? 2.456 -1.027 9.030 1.00 93.44 71 PHE A O 1
ATOM 596 N N . ASN A 1 72 ? 2.538 -2.308 7.202 1.00 91.00 72 ASN A N 1
ATOM 597 C CA . ASN A 1 72 ? 1.641 -3.323 7.739 1.00 91.00 72 ASN A CA 1
ATOM 598 C C . ASN A 1 72 ? 2.137 -3.918 9.055 1.00 91.00 72 ASN A C 1
ATOM 600 O O . ASN A 1 72 ? 1.346 -4.173 9.958 1.00 91.00 72 ASN A O 1
ATOM 604 N N . ARG A 1 73 ? 3.442 -4.173 9.166 1.00 89.50 73 ARG A N 1
ATOM 605 C CA . ARG A 1 73 ? 4.022 -4.682 10.406 1.00 89.50 73 ARG A CA 1
ATOM 606 C C . ARG A 1 73 ? 3.846 -3.667 11.530 1.00 89.50 73 ARG A C 1
ATOM 608 O O . ARG A 1 73 ? 3.340 -4.033 12.578 1.00 89.50 73 ARG A O 1
ATOM 615 N N . GLU A 1 74 ? 4.262 -2.426 11.327 1.00 91.44 74 GLU A N 1
ATOM 616 C CA . GLU A 1 74 ? 4.276 -1.412 12.385 1.00 91.44 74 GLU A CA 1
ATOM 617 C C . GLU A 1 74 ? 2.866 -0.970 12.765 1.00 91.44 74 GLU A C 1
ATOM 619 O O . GLU A 1 74 ? 2.493 -1.036 13.936 1.00 91.44 74 GLU A O 1
ATOM 624 N N . PHE A 1 75 ? 2.045 -0.646 11.769 1.00 91.00 75 PHE A N 1
ATOM 625 C CA . PHE A 1 75 ? 0.667 -0.216 11.957 1.00 91.00 75 PHE A CA 1
ATOM 626 C C . PHE A 1 75 ? -0.177 -1.286 12.655 1.00 91.00 75 PHE A C 1
ATOM 628 O O . PHE A 1 75 ? -0.842 -1.008 13.654 1.00 91.00 75 PHE A O 1
ATOM 635 N N . PHE A 1 76 ? -0.135 -2.536 12.176 1.00 89.31 76 PHE A N 1
ATOM 636 C CA . PHE A 1 76 ? -0.933 -3.595 12.792 1.00 89.31 76 PHE A CA 1
ATOM 637 C C . PHE A 1 76 ? -0.337 -4.128 14.090 1.00 89.31 76 PHE A C 1
ATOM 639 O O . PHE A 1 76 ? -1.097 -4.658 14.894 1.00 89.31 76 PHE A O 1
ATOM 646 N N . ASN A 1 77 ? 0.965 -3.981 14.346 1.00 88.25 77 ASN A N 1
ATOM 647 C CA . ASN A 1 77 ? 1.512 -4.269 15.671 1.00 88.25 77 ASN A CA 1
ATOM 648 C C . ASN A 1 77 ? 0.938 -3.301 16.709 1.00 88.25 77 ASN A C 1
ATOM 650 O O . ASN A 1 77 ? 0.370 -3.769 17.693 1.00 88.25 77 ASN A O 1
ATOM 654 N N . GLU A 1 78 ? 0.983 -1.992 16.449 1.00 89.50 78 GLU A N 1
ATOM 655 C CA . GLU A 1 78 ? 0.404 -0.992 17.357 1.00 89.50 78 GLU A CA 1
ATOM 656 C C . GLU A 1 78 ? -1.110 -1.217 17.527 1.00 89.50 78 GLU A C 1
ATOM 658 O O . GLU A 1 78 ? -1.638 -1.222 18.640 1.00 89.50 78 GLU A O 1
ATOM 663 N N . LEU A 1 79 ? -1.819 -1.515 16.431 1.00 88.44 79 LEU A N 1
ATOM 664 C CA . LEU A 1 79 ? -3.249 -1.816 16.482 1.00 88.44 79 LEU A CA 1
ATOM 665 C C . LEU A 1 79 ? -3.564 -3.085 17.292 1.00 88.44 79 LEU A C 1
ATOM 667 O O . LEU A 1 79 ? -4.541 -3.121 18.041 1.00 88.44 79 LEU A O 1
ATOM 671 N N . ASN A 1 80 ? -2.751 -4.133 17.146 1.00 86.19 80 ASN A N 1
ATOM 672 C CA . ASN A 1 80 ? -2.914 -5.390 17.871 1.00 86.19 80 ASN A CA 1
ATOM 673 C C . ASN A 1 80 ? -2.650 -5.227 19.370 1.00 86.19 80 ASN A C 1
ATOM 675 O O . ASN A 1 80 ? -3.357 -5.847 20.166 1.00 86.19 80 ASN A O 1
ATOM 679 N N . GLU A 1 81 ? -1.637 -4.439 19.737 1.00 85.38 81 GLU A N 1
ATOM 680 C CA . GLU A 1 81 ? -1.281 -4.159 21.130 1.00 85.38 81 GLU A CA 1
ATOM 681 C C . GLU A 1 81 ? -2.425 -3.458 21.864 1.00 85.38 81 GLU A C 1
ATOM 683 O O . GLU A 1 81 ? -2.790 -3.875 22.964 1.00 85.38 81 GLU A O 1
ATOM 688 N N . GLU A 1 82 ? -3.054 -2.471 21.226 1.00 85.88 82 GLU A N 1
ATOM 689 C CA . GLU A 1 82 ? -4.130 -1.701 21.850 1.00 85.88 82 GLU A CA 1
ATOM 690 C C . GLU A 1 82 ? -5.488 -2.423 21.806 1.00 85.88 82 GLU A C 1
ATOM 692 O O . GLU A 1 82 ? -6.248 -2.425 22.777 1.00 85.88 82 GLU A O 1
ATOM 697 N N . LYS A 1 83 ? -5.840 -3.035 20.666 1.00 84.00 83 LYS A N 1
ATOM 698 C CA . LYS A 1 83 ? -7.209 -3.525 20.406 1.00 84.00 83 LYS A CA 1
ATOM 699 C C . LYS A 1 83 ? -7.380 -5.034 20.565 1.00 84.00 83 LYS A C 1
ATOM 701 O O . LYS A 1 83 ? -8.495 -5.526 20.418 1.00 84.00 83 LYS A O 1
ATOM 706 N N . ASN A 1 84 ? -6.316 -5.768 20.905 1.00 81.25 84 ASN A N 1
ATOM 707 C CA . ASN A 1 84 ? -6.335 -7.223 21.111 1.00 81.25 84 ASN A CA 1
ATOM 708 C C . ASN A 1 84 ? -6.971 -7.997 19.938 1.00 81.25 84 ASN A C 1
ATOM 710 O O . ASN A 1 84 ? -7.840 -8.850 20.126 1.00 81.25 84 ASN A O 1
ATOM 714 N N . LEU A 1 85 ? -6.538 -7.698 18.711 1.00 80.81 85 LEU A N 1
ATOM 715 C CA . LEU A 1 85 ? -7.081 -8.337 17.510 1.00 80.81 85 LEU A CA 1
ATOM 716 C C . LEU A 1 85 ? -6.712 -9.829 17.412 1.00 80.81 85 LEU A C 1
ATOM 718 O O . LEU A 1 85 ? -5.737 -10.314 17.991 1.00 80.81 85 LEU A O 1
ATOM 722 N N . ILE A 1 86 ? -7.478 -10.567 16.600 1.00 66.81 86 ILE A N 1
ATOM 723 C CA . ILE A 1 86 ? -7.488 -12.043 16.529 1.00 66.81 86 ILE A CA 1
ATOM 724 C C . ILE A 1 86 ? -6.140 -12.643 16.063 1.00 66.81 86 ILE A C 1
ATOM 726 O O . ILE A 1 86 ? -5.887 -13.839 16.234 1.00 66.81 86 ILE A O 1
ATOM 730 N N . ARG A 1 87 ? -5.230 -11.847 15.482 1.00 64.56 87 ARG A N 1
ATOM 731 C CA . ARG A 1 87 ? -3.924 -12.319 14.988 1.00 64.56 87 ARG A CA 1
ATOM 732 C C . ARG A 1 87 ? -2.787 -11.385 15.387 1.00 64.56 87 ARG A C 1
ATOM 734 O O . ARG A 1 87 ? -2.556 -10.391 14.715 1.00 64.56 87 ARG A O 1
ATOM 741 N N . LYS A 1 88 ? -1.990 -11.805 16.377 1.00 59.41 88 LYS A N 1
ATOM 742 C CA . LYS A 1 88 ? -0.808 -11.066 16.868 1.00 59.41 88 LYS A CA 1
ATOM 743 C C . LYS A 1 88 ? 0.288 -10.806 15.824 1.00 59.41 88 LYS A C 1
ATOM 745 O O . LYS A 1 88 ? 1.098 -9.923 16.035 1.00 59.41 88 LYS A O 1
ATOM 750 N N . ASN A 1 89 ? 0.312 -11.546 14.713 1.00 61.41 89 ASN A N 1
ATOM 751 C CA . ASN A 1 89 ? 1.297 -11.373 13.642 1.00 61.41 89 ASN A CA 1
ATOM 752 C C . ASN A 1 89 ? 0.570 -11.197 12.308 1.00 61.41 89 ASN A C 1
ATOM 754 O O . ASN A 1 89 ? 0.200 -12.191 11.666 1.00 61.41 89 ASN A O 1
ATOM 758 N N . PHE A 1 90 ? 0.346 -9.946 11.904 1.00 68.31 90 PHE A N 1
ATOM 759 C CA . PHE A 1 90 ? -0.172 -9.649 10.574 1.00 68.31 90 PHE A CA 1
ATOM 760 C C . PHE A 1 90 ? 0.831 -10.154 9.531 1.00 68.31 90 PHE A C 1
ATOM 762 O O . PHE A 1 90 ? 2.026 -9.876 9.592 1.00 68.31 90 PHE A O 1
ATOM 769 N N . LYS A 1 91 ? 0.351 -10.976 8.599 1.00 69.88 91 LYS A N 1
ATOM 770 C CA . LYS A 1 91 ? 1.170 -11.552 7.530 1.00 69.88 91 LYS A CA 1
ATOM 771 C C . LYS A 1 91 ? 0.685 -10.983 6.204 1.00 69.88 91 LYS A C 1
ATOM 773 O O . LYS A 1 91 ? -0.490 -11.118 5.883 1.00 69.88 91 LYS A O 1
ATOM 778 N N . THR A 1 92 ? 1.615 -10.478 5.408 1.00 72.88 92 THR A N 1
ATOM 779 C CA . THR A 1 92 ? 1.395 -9.676 4.192 1.00 72.88 92 THR A CA 1
ATOM 780 C C . THR A 1 92 ? 1.081 -10.486 2.927 1.00 72.88 92 THR A C 1
ATOM 782 O O . THR A 1 92 ? 1.150 -9.972 1.819 1.00 72.88 92 THR A O 1
ATOM 785 N N . THR A 1 93 ? 0.713 -11.766 3.051 1.00 80.31 93 THR A N 1
ATOM 786 C CA . THR A 1 93 ? 0.259 -12.547 1.883 1.00 80.31 93 THR A CA 1
ATOM 787 C C . THR A 1 93 ? -1.166 -12.133 1.500 1.00 80.31 93 THR A C 1
ATOM 789 O O . THR A 1 93 ? -1.978 -12.048 2.427 1.00 80.31 93 THR A O 1
ATOM 792 N N . PRO A 1 94 ? -1.527 -12.020 0.205 1.00 81.62 94 PRO A N 1
ATOM 793 C CA . PRO A 1 94 ? -2.827 -11.495 -0.234 1.00 81.62 94 PRO A CA 1
ATOM 794 C C . PRO A 1 94 ? -4.035 -12.087 0.504 1.00 81.62 94 PRO A C 1
ATOM 796 O O . PRO A 1 94 ? -4.780 -11.375 1.168 1.00 81.62 94 PRO A O 1
ATOM 799 N N . LEU A 1 95 ? -4.151 -13.417 0.544 1.00 81.00 95 LEU A N 1
ATOM 800 C CA . LEU A 1 95 ? -5.244 -14.106 1.243 1.00 81.00 95 LEU A CA 1
ATOM 801 C C . LEU A 1 95 ? -5.347 -13.774 2.739 1.00 81.00 95 LEU A C 1
ATOM 803 O O . LEU A 1 95 ? -6.429 -13.807 3.324 1.00 81.00 95 LEU A O 1
ATOM 807 N N . LYS A 1 96 ? -4.214 -13.531 3.400 1.00 83.06 96 LYS A N 1
ATOM 808 C CA . LYS A 1 96 ? -4.212 -13.218 4.833 1.00 83.06 96 LYS A CA 1
ATOM 809 C C . LYS A 1 96 ? -4.625 -11.780 5.097 1.00 83.06 96 LYS A C 1
ATOM 811 O O . LYS A 1 96 ? -5.236 -11.576 6.138 1.00 83.06 96 LYS A O 1
ATOM 816 N N . ILE A 1 97 ? -4.331 -10.863 4.177 1.00 86.31 97 ILE A N 1
ATOM 817 C CA . ILE A 1 97 ? -4.800 -9.474 4.209 1.00 86.31 97 ILE A CA 1
ATOM 818 C C . ILE A 1 97 ? -6.325 -9.479 4.136 1.00 86.31 97 ILE A C 1
ATOM 820 O O . ILE A 1 97 ? -6.968 -9.049 5.087 1.00 86.31 97 ILE A O 1
ATOM 824 N N . LEU A 1 98 ? -6.897 -10.111 3.104 1.00 85.94 98 LEU A N 1
ATOM 825 C CA . LEU A 1 98 ? -8.351 -10.226 2.928 1.00 85.94 98 LEU A CA 1
ATOM 826 C C . LEU A 1 98 ? -9.042 -10.793 4.171 1.00 85.94 98 LEU A C 1
ATOM 828 O O . LEU A 1 98 ? -9.914 -10.160 4.758 1.00 85.94 98 LEU A O 1
ATOM 832 N N . LYS A 1 99 ? -8.574 -11.957 4.642 1.00 85.00 99 LYS A N 1
ATOM 833 C CA . LYS A 1 99 ? -9.119 -12.606 5.844 1.00 85.00 99 LYS A CA 1
ATOM 834 C C . LYS A 1 99 ? -8.962 -11.768 7.109 1.00 85.00 99 LYS A C 1
ATOM 836 O O . LYS A 1 99 ? -9.708 -11.976 8.056 1.00 85.00 99 LYS A O 1
ATOM 841 N N . PHE A 1 100 ? -7.935 -10.927 7.192 1.00 87.62 100 PHE A N 1
ATOM 842 C CA . PHE A 1 100 ? -7.709 -10.093 8.365 1.00 87.62 100 PHE A CA 1
ATOM 843 C C . PHE A 1 100 ? -8.665 -8.903 8.384 1.00 87.62 100 PHE A C 1
ATOM 845 O O . PHE A 1 100 ? -9.268 -8.654 9.426 1.00 87.62 100 PHE A O 1
ATOM 852 N N . PHE A 1 101 ? -8.824 -8.215 7.253 1.00 89.38 101 PHE A N 1
ATOM 853 C CA . PHE A 1 101 ? -9.729 -7.074 7.139 1.00 89.38 101 PHE A CA 1
ATOM 854 C C . PHE A 1 101 ? -11.192 -7.472 7.346 1.00 89.38 101 PHE A C 1
ATOM 856 O O . PHE A 1 101 ? -11.887 -6.843 8.144 1.00 89.38 101 PHE A O 1
ATOM 863 N N . ASP A 1 102 ? -11.615 -8.575 6.730 1.00 88.19 102 ASP A N 1
ATOM 864 C CA . ASP A 1 102 ? -12.956 -9.131 6.913 1.00 88.19 102 ASP A CA 1
ATOM 865 C C . ASP A 1 102 ? -13.213 -9.502 8.387 1.00 88.19 102 ASP A C 1
ATOM 867 O O . ASP A 1 102 ? -14.158 -9.019 9.011 1.00 88.19 102 ASP A O 1
ATOM 871 N N . ALA A 1 103 ? -12.306 -10.271 9.003 1.00 88.38 103 ALA A N 1
ATOM 872 C CA . ALA A 1 103 ? -12.513 -10.792 10.355 1.00 88.38 103 ALA A CA 1
ATOM 873 C C . ALA A 1 103 ? -12.447 -9.741 11.476 1.00 88.38 103 ALA A C 1
ATOM 875 O O . ALA A 1 103 ? -13.064 -9.951 12.519 1.00 88.38 103 ALA A O 1
ATOM 876 N N . ASN A 1 104 ? -11.669 -8.662 11.316 1.00 88.75 104 ASN A N 1
ATOM 877 C CA . ASN A 1 104 ? -11.456 -7.682 12.392 1.00 88.75 104 ASN A CA 1
ATOM 878 C C . ASN A 1 104 ? -12.230 -6.376 12.192 1.00 88.75 104 ASN A C 1
ATOM 880 O O . ASN A 1 104 ? -12.504 -5.701 13.182 1.00 88.75 104 ASN A O 1
ATOM 884 N N . PHE A 1 105 ? -12.583 -6.024 10.952 1.00 90.12 105 PHE A N 1
ATOM 885 C CA . PHE A 1 105 ? -13.184 -4.723 10.639 1.00 90.12 105 PHE A CA 1
ATOM 886 C C . PHE A 1 105 ? -14.430 -4.810 9.757 1.00 90.12 105 PHE A C 1
ATOM 888 O O . PHE A 1 105 ? -15.039 -3.778 9.498 1.00 90.12 105 PHE A O 1
ATOM 895 N N . GLN A 1 106 ? -14.820 -6.010 9.300 1.00 89.75 106 GLN A N 1
ATOM 896 C CA . GLN A 1 106 ? -15.936 -6.211 8.363 1.00 89.75 106 GLN A CA 1
ATOM 897 C C . GLN A 1 106 ? -15.764 -5.435 7.047 1.00 89.75 106 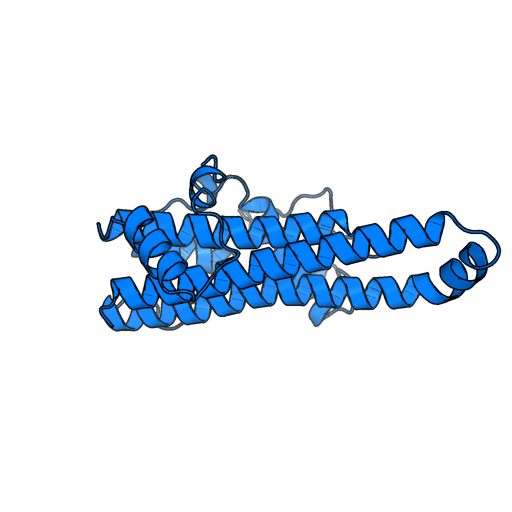GLN A C 1
ATOM 899 O O . GLN A 1 106 ? -16.740 -5.038 6.417 1.00 89.75 106 GLN A O 1
ATOM 904 N N . ILE A 1 107 ? -14.511 -5.216 6.642 1.00 88.56 107 ILE A N 1
ATOM 905 C CA . ILE A 1 107 ? -14.170 -4.528 5.397 1.00 88.56 107 ILE A CA 1
ATOM 906 C C . ILE A 1 107 ? -14.068 -5.575 4.296 1.00 88.56 107 ILE A C 1
ATOM 908 O O . ILE A 1 107 ? -13.217 -6.471 4.357 1.00 88.56 107 ILE A O 1
ATOM 912 N N . ASN A 1 108 ? -14.896 -5.434 3.263 1.00 86.81 108 ASN A N 1
ATOM 913 C CA . ASN A 1 108 ? -14.762 -6.233 2.058 1.00 86.81 108 ASN A CA 1
ATOM 914 C C . ASN A 1 108 ? -13.675 -5.615 1.181 1.00 86.81 108 ASN A C 1
ATOM 916 O O . ASN A 1 108 ? -13.939 -4.840 0.265 1.00 86.81 108 ASN A O 1
ATOM 920 N N . PHE A 1 109 ? -12.434 -5.967 1.499 1.00 81.62 109 PHE A N 1
ATOM 921 C CA . PHE A 1 109 ? -11.258 -5.347 0.908 1.00 81.62 109 PHE A CA 1
ATOM 922 C C . PHE A 1 109 ? -11.235 -5.441 -0.628 1.00 81.62 109 PHE A C 1
ATOM 924 O O . PHE A 1 109 ? -10.863 -4.476 -1.282 1.00 81.62 109 PHE A O 1
ATOM 931 N N . GLU A 1 110 ? -11.679 -6.558 -1.214 1.00 80.38 110 GLU A N 1
ATOM 932 C CA . GLU A 1 110 ? -11.687 -6.727 -2.677 1.00 80.38 110 GLU A CA 1
ATOM 933 C C . GLU A 1 110 ? -12.699 -5.816 -3.374 1.00 80.38 110 GLU A C 1
ATOM 935 O O . GLU A 1 110 ? -12.429 -5.322 -4.463 1.00 80.38 110 GLU A O 1
ATOM 940 N N . ASN A 1 111 ? -13.849 -5.575 -2.742 1.00 81.62 111 ASN A N 1
ATOM 941 C CA . ASN A 1 111 ? -14.890 -4.724 -3.312 1.00 81.62 111 ASN A CA 1
ATOM 942 C C . ASN A 1 111 ? -14.660 -3.237 -3.022 1.00 81.62 111 ASN A C 1
ATOM 944 O O . ASN A 1 111 ? -15.087 -2.387 -3.800 1.00 81.62 111 ASN A O 1
ATOM 948 N N . GLU A 1 112 ? -14.040 -2.921 -1.886 1.00 86.12 112 GLU A N 1
ATOM 949 C CA . GLU A 1 112 ? -13.874 -1.546 -1.413 1.00 86.12 112 GLU A CA 1
ATOM 950 C C . GLU A 1 112 ? -12.546 -0.914 -1.847 1.00 86.12 112 GLU A C 1
ATOM 952 O O . GLU A 1 112 ? -12.467 0.307 -1.935 1.00 86.12 112 GLU A O 1
ATOM 957 N N . PHE A 1 113 ? -11.511 -1.708 -2.135 1.00 85.94 113 PHE A N 1
ATOM 958 C CA . PHE A 1 113 ? -10.239 -1.215 -2.660 1.00 85.94 113 PHE A CA 1
ATOM 959 C C . PHE A 1 113 ? -10.115 -1.569 -4.145 1.00 85.94 113 PHE A C 1
ATOM 961 O O . PHE A 1 113 ? -9.588 -2.618 -4.509 1.00 85.94 113 PHE A O 1
ATOM 968 N N . LYS A 1 114 ? -10.601 -0.676 -5.019 1.00 83.06 114 LYS A N 1
ATOM 969 C CA . LYS A 1 114 ? -10.728 -0.912 -6.473 1.00 83.06 114 LYS A CA 1
ATOM 970 C C . LYS A 1 114 ? -9.444 -1.355 -7.179 1.00 83.06 114 LYS A C 1
ATOM 972 O O . LYS A 1 114 ? -9.529 -2.056 -8.179 1.00 83.06 114 LYS A O 1
ATOM 977 N N . ILE A 1 115 ? -8.278 -0.957 -6.667 1.00 81.75 115 ILE A N 1
ATOM 978 C CA . ILE A 1 115 ? -6.958 -1.310 -7.221 1.00 81.75 115 ILE A CA 1
ATOM 979 C C . ILE A 1 115 ? -6.279 -2.470 -6.469 1.00 81.75 115 ILE A C 1
ATOM 981 O O . ILE A 1 115 ? -5.054 -2.620 -6.457 1.00 81.75 115 ILE A O 1
ATOM 985 N N . TRP A 1 116 ? -7.070 -3.293 -5.772 1.00 84.25 116 TRP A N 1
ATOM 986 C CA . TRP A 1 116 ? -6.577 -4.477 -5.070 1.00 84.25 116 TRP A CA 1
ATOM 987 C C . TRP A 1 116 ? -5.841 -5.439 -5.997 1.00 84.25 116 TRP A C 1
ATOM 989 O O . TRP A 1 116 ? -4.828 -6.024 -5.605 1.00 84.25 116 TRP A O 1
ATOM 999 N N . GLU A 1 117 ? -6.335 -5.598 -7.224 1.00 79.38 117 GLU A N 1
ATOM 1000 C CA . GLU A 1 117 ? -5.736 -6.497 -8.202 1.00 79.38 117 GLU A CA 1
ATOM 1001 C C . GLU A 1 117 ? -4.292 -6.094 -8.522 1.00 79.38 117 GLU A C 1
ATOM 1003 O O . GLU A 1 117 ? -3.405 -6.954 -8.505 1.00 79.38 117 GLU A O 1
ATOM 1008 N N . GLU A 1 118 ? -4.037 -4.798 -8.716 1.00 81.12 118 GLU A N 1
ATOM 1009 C CA . GLU A 1 118 ? -2.699 -4.247 -8.913 1.00 81.12 118 GLU A CA 1
ATOM 1010 C C . GLU A 1 118 ? -1.795 -4.465 -7.701 1.00 81.12 118 GLU A C 1
ATOM 1012 O O . GLU A 1 118 ? -0.654 -4.911 -7.851 1.00 81.12 118 GLU A O 1
ATOM 1017 N N . LEU A 1 119 ? -2.284 -4.189 -6.487 1.00 84.31 119 LEU A N 1
ATOM 1018 C CA . LEU A 1 119 ? -1.485 -4.369 -5.273 1.00 84.31 119 LEU A CA 1
ATOM 1019 C C . LEU A 1 119 ? -1.095 -5.836 -5.086 1.00 84.31 119 LEU A C 1
ATOM 1021 O O . LEU A 1 119 ? 0.060 -6.154 -4.792 1.00 84.31 119 LEU A O 1
ATOM 1025 N N . ARG A 1 120 ? -2.058 -6.741 -5.289 1.00 82.50 120 ARG A N 1
ATOM 1026 C CA . ARG A 1 120 ? -1.849 -8.188 -5.230 1.00 82.50 120 ARG A CA 1
ATOM 1027 C C . ARG A 1 120 ? -0.766 -8.619 -6.214 1.00 82.50 120 ARG A C 1
ATOM 1029 O O . ARG A 1 120 ? 0.118 -9.385 -5.831 1.00 82.50 120 ARG A O 1
ATOM 1036 N N . GLU A 1 121 ? -0.801 -8.114 -7.446 1.00 78.25 121 GLU A N 1
ATOM 1037 C CA . GLU A 1 121 ? 0.242 -8.382 -8.437 1.00 78.25 121 GLU A CA 1
ATOM 1038 C C . GLU A 1 121 ? 1.619 -7.914 -7.950 1.00 78.25 121 GLU A C 1
ATOM 1040 O O . GLU A 1 121 ? 2.581 -8.680 -8.031 1.00 78.25 121 GLU A O 1
ATOM 1045 N N . CYS A 1 122 ? 1.721 -6.702 -7.397 1.00 80.94 122 CYS A N 1
ATOM 1046 C CA . CYS A 1 122 ? 2.990 -6.157 -6.912 1.00 80.94 122 CYS A CA 1
ATOM 1047 C C . CYS A 1 122 ? 3.568 -7.001 -5.756 1.00 80.94 122 CYS A C 1
ATOM 1049 O O . CYS A 1 122 ? 4.743 -7.378 -5.782 1.00 80.94 122 CYS A O 1
ATOM 1051 N N . ILE A 1 123 ? 2.733 -7.403 -4.788 1.00 82.62 123 ILE A N 1
ATOM 1052 C CA . ILE A 1 123 ? 3.130 -8.305 -3.689 1.00 82.62 123 ILE A CA 1
ATOM 1053 C C . ILE A 1 123 ? 3.640 -9.642 -4.242 1.00 82.62 123 ILE A C 1
ATOM 1055 O O . ILE A 1 123 ? 4.680 -10.154 -3.815 1.00 82.62 123 ILE A O 1
ATOM 1059 N N . CYS A 1 124 ? 2.926 -10.218 -5.210 1.00 76.12 124 CYS A N 1
ATOM 1060 C CA . CYS A 1 124 ? 3.330 -11.465 -5.844 1.00 76.12 124 CYS A CA 1
ATOM 1061 C C . CYS A 1 124 ? 4.648 -11.302 -6.617 1.00 76.12 124 CYS A C 1
ATOM 1063 O O . CYS A 1 124 ? 5.530 -12.155 -6.514 1.00 76.12 124 CYS A O 1
ATOM 1065 N N . ARG A 1 125 ? 4.844 -10.221 -7.368 1.00 74.88 125 ARG A N 1
ATOM 1066 C CA . ARG A 1 125 ? 6.070 -10.025 -8.154 1.00 74.88 125 ARG A CA 1
ATOM 1067 C C . ARG A 1 125 ? 7.309 -9.852 -7.293 1.00 74.88 125 ARG A C 1
ATOM 1069 O O . ARG A 1 125 ? 8.349 -10.405 -7.643 1.00 74.88 125 ARG A O 1
ATOM 1076 N N . ARG A 1 126 ? 7.218 -9.203 -6.132 1.00 77.62 126 ARG A N 1
ATOM 1077 C CA . ARG A 1 126 ? 8.356 -9.095 -5.206 1.00 77.62 126 ARG A CA 1
ATOM 1078 C C . ARG A 1 126 ? 8.956 -10.456 -4.853 1.00 77.62 126 ARG A C 1
ATOM 1080 O O . ARG A 1 126 ? 10.177 -10.586 -4.829 1.00 77.62 126 ARG A O 1
ATOM 1087 N N . ASN A 1 127 ? 8.136 -11.483 -4.628 1.00 68.88 127 ASN A N 1
ATOM 1088 C CA . ASN A 1 127 ? 8.644 -12.828 -4.332 1.00 68.88 127 ASN A CA 1
ATOM 1089 C C . ASN A 1 127 ? 9.380 -13.450 -5.523 1.00 68.88 127 ASN A C 1
ATOM 1091 O O . ASN A 1 127 ? 10.412 -14.088 -5.335 1.00 68.88 127 ASN A O 1
ATOM 1095 N N . VAL A 1 128 ? 8.898 -13.214 -6.741 1.00 69.19 128 VAL A N 1
ATOM 1096 C CA . VAL A 1 128 ? 9.560 -13.659 -7.975 1.00 69.19 128 VAL A CA 1
ATOM 1097 C C . VAL A 1 128 ? 10.920 -12.977 -8.132 1.00 69.19 128 VAL A C 1
ATOM 1099 O O . VAL A 1 128 ? 11.921 -13.633 -8.420 1.00 69.19 128 VAL A O 1
ATOM 1102 N N . ILE A 1 129 ? 10.982 -11.662 -7.919 1.00 69.88 129 ILE A N 1
ATOM 1103 C CA . ILE A 1 129 ? 12.235 -10.905 -8.014 1.00 69.88 129 ILE A CA 1
ATOM 1104 C C . ILE A 1 129 ? 13.228 -11.384 -6.950 1.00 69.88 129 ILE A C 1
ATOM 1106 O O . ILE A 1 129 ? 14.375 -11.681 -7.280 1.00 69.88 129 ILE A O 1
ATOM 1110 N N . ALA A 1 130 ? 12.783 -11.497 -5.696 1.00 68.00 130 ALA A N 1
ATOM 1111 C CA . ALA A 1 130 ? 13.638 -11.836 -4.562 1.00 68.00 130 ALA A CA 1
ATOM 1112 C C . ALA A 1 130 ? 14.143 -13.287 -4.585 1.00 68.00 130 ALA A C 1
ATOM 1114 O O . ALA A 1 130 ? 15.271 -13.542 -4.167 1.00 68.00 130 ALA A O 1
ATOM 1115 N N . HIS A 1 131 ? 13.326 -14.238 -5.049 1.00 66.19 131 HIS A N 1
ATOM 1116 C CA . HIS A 1 131 ? 13.632 -15.667 -4.929 1.00 66.19 131 HIS A CA 1
ATOM 1117 C C . HIS A 1 131 ? 13.984 -16.350 -6.253 1.00 66.19 131 HIS A C 1
ATOM 1119 O O . HIS A 1 131 ? 14.710 -17.340 -6.228 1.00 66.19 131 HIS A O 1
ATOM 1125 N N . ASN A 1 132 ? 13.565 -15.798 -7.397 1.00 62.62 132 ASN A N 1
ATOM 1126 C CA . ASN A 1 132 ? 13.729 -16.445 -8.701 1.00 62.62 132 ASN A CA 1
ATOM 1127 C C . ASN A 1 132 ? 14.481 -15.578 -9.730 1.00 62.62 132 ASN A C 1
ATOM 1129 O O . ASN A 1 132 ? 14.336 -15.776 -10.935 1.00 62.62 132 ASN A O 1
ATOM 1133 N N . MET A 1 133 ? 15.280 -14.595 -9.295 1.00 63.31 133 MET A N 1
ATOM 1134 C CA . MET A 1 133 ? 15.984 -13.653 -10.190 1.00 63.31 133 MET A CA 1
ATOM 1135 C C . MET A 1 133 ? 15.043 -12.912 -11.164 1.00 63.31 133 MET A C 1
ATOM 1137 O O . MET A 1 133 ? 15.449 -12.528 -12.261 1.00 63.31 133 MET A O 1
ATOM 1141 N N . GLY A 1 134 ? 13.772 -12.734 -10.788 1.00 57.19 134 GLY A N 1
ATOM 1142 C CA . GLY A 1 134 ? 12.744 -12.153 -11.655 1.00 57.19 134 GLY A CA 1
ATOM 1143 C C . GLY A 1 134 ? 12.098 -13.137 -12.639 1.00 57.19 134 GLY A C 1
ATOM 1144 O O . GLY A 1 134 ? 11.184 -12.741 -13.353 1.00 57.19 134 GLY A O 1
ATOM 1145 N N . LYS A 1 135 ? 12.504 -14.414 -12.654 1.00 55.59 135 LYS A N 1
ATOM 1146 C CA . LYS A 1 135 ? 11.900 -15.449 -13.502 1.00 55.59 135 LYS A CA 1
ATOM 1147 C C . LYS A 1 135 ? 10.690 -16.076 -12.821 1.00 55.59 135 LYS A C 1
ATOM 1149 O O . LYS A 1 135 ? 10.782 -16.614 -11.721 1.00 55.59 135 LYS A O 1
ATOM 1154 N N . ILE A 1 136 ? 9.548 -16.035 -13.489 1.00 55.69 136 ILE A N 1
ATOM 1155 C CA . ILE A 1 136 ? 8.345 -16.732 -13.035 1.00 55.69 136 ILE A CA 1
ATOM 1156 C C . ILE A 1 136 ? 8.421 -18.165 -13.561 1.00 55.69 136 ILE A C 1
ATOM 1158 O O . ILE A 1 136 ? 8.539 -18.358 -14.768 1.00 55.69 136 ILE A O 1
ATOM 1162 N N . ASP A 1 137 ? 8.377 -19.158 -12.675 1.00 53.66 137 ASP A N 1
ATOM 1163 C CA . ASP A 1 137 ? 8.272 -20.567 -13.056 1.00 53.66 137 ASP A CA 1
ATOM 1164 C C . ASP A 1 137 ? 6.852 -21.104 -12.811 1.00 53.66 137 ASP A C 1
ATOM 1166 O O . ASP A 1 137 ? 6.029 -20.486 -12.128 1.00 53.66 137 ASP A O 1
ATOM 1170 N N . GLU A 1 138 ? 6.542 -22.260 -13.400 1.00 51.41 138 GLU A N 1
ATOM 1171 C CA . GLU A 1 138 ? 5.230 -22.903 -13.251 1.00 51.41 138 GLU A CA 1
ATOM 1172 C C . GLU A 1 138 ? 4.898 -23.220 -11.787 1.00 51.41 138 GLU A C 1
ATOM 1174 O O . GLU A 1 138 ? 3.731 -23.139 -11.404 1.00 51.41 138 GLU A O 1
ATOM 1179 N N . ALA A 1 139 ? 5.908 -23.484 -10.950 1.00 48.41 139 ALA A N 1
ATOM 1180 C CA . ALA A 1 139 ? 5.738 -23.741 -9.522 1.00 48.41 139 ALA A CA 1
ATOM 1181 C C . ALA A 1 139 ? 5.214 -22.505 -8.765 1.00 48.41 139 ALA A C 1
ATOM 1183 O O . ALA A 1 139 ? 4.371 -22.628 -7.870 1.00 48.41 139 ALA A O 1
ATOM 1184 N N . TYR A 1 140 ? 5.656 -21.302 -9.147 1.00 56.56 140 TYR A N 1
ATOM 1185 C CA . TYR A 1 140 ? 5.151 -20.043 -8.603 1.00 56.56 140 TYR A CA 1
ATOM 1186 C C . TYR A 1 140 ? 3.707 -19.748 -9.038 1.00 56.56 140 TYR A C 1
ATOM 1188 O O . TYR A 1 140 ? 2.893 -19.261 -8.247 1.00 56.56 140 TYR A O 1
ATOM 1196 N N . ILE A 1 141 ? 3.377 -20.064 -10.293 1.00 54.44 141 ILE A N 1
ATOM 1197 C CA . ILE A 1 141 ? 2.022 -19.924 -10.842 1.00 54.44 141 ILE A CA 1
ATOM 1198 C C . ILE A 1 141 ? 1.077 -20.914 -10.147 1.00 54.44 141 ILE A C 1
ATOM 1200 O O . ILE A 1 141 ? -0.001 -20.521 -9.707 1.00 54.44 141 ILE A O 1
ATOM 1204 N N . GLU A 1 142 ? 1.483 -22.174 -9.973 1.00 52.91 142 GLU A N 1
ATOM 1205 C CA . GLU A 1 142 ? 0.694 -23.195 -9.273 1.00 52.91 142 GLU A CA 1
ATOM 1206 C C . GLU A 1 142 ? 0.425 -22.856 -7.806 1.00 52.91 142 GLU A C 1
ATOM 1208 O O . GLU A 1 142 ? -0.704 -23.035 -7.355 1.00 52.91 142 GLU A O 1
ATOM 1213 N N . CYS A 1 143 ? 1.393 -22.290 -7.075 1.00 47.88 143 CYS A N 1
ATOM 1214 C CA . CYS A 1 143 ? 1.168 -21.848 -5.692 1.00 47.88 143 CYS A CA 1
ATOM 1215 C C . CYS A 1 143 ? 0.108 -20.736 -5.568 1.00 47.88 143 CYS A C 1
ATOM 1217 O O . CYS A 1 143 ? -0.441 -20.541 -4.482 1.00 47.88 143 CYS A O 1
ATOM 1219 N N . ASN A 1 144 ? -0.191 -20.021 -6.659 1.00 49.84 144 ASN A N 1
ATOM 1220 C CA . ASN A 1 144 ? -1.205 -18.967 -6.705 1.00 49.84 144 ASN A CA 1
ATOM 1221 C C . ASN A 1 144 ? -2.512 -19.392 -7.397 1.00 49.84 144 ASN A C 1
ATOM 1223 O O . ASN A 1 144 ? -3.476 -18.633 -7.359 1.00 49.84 144 ASN A O 1
ATOM 1227 N N . LYS A 1 145 ? -2.605 -20.612 -7.948 1.00 51.09 145 LYS A N 1
ATOM 1228 C CA . LYS A 1 145 ? -3.863 -21.213 -8.433 1.00 51.09 145 LYS A CA 1
ATOM 1229 C C . LYS A 1 145 ? -4.751 -21.644 -7.255 1.00 51.09 145 LYS A C 1
ATOM 1231 O O . LYS A 1 145 ? -5.054 -22.818 -7.071 1.00 51.09 145 LYS A O 1
ATOM 1236 N N . HIS A 1 146 ? -5.180 -20.696 -6.430 1.00 48.81 146 HIS A N 1
ATOM 1237 C CA . HIS A 1 146 ? -6.384 -20.875 -5.621 1.00 48.81 146 HIS A CA 1
ATOM 1238 C C . HIS A 1 146 ? -7.594 -20.559 -6.520 1.00 48.81 146 HIS A C 1
ATOM 1240 O O . HIS A 1 146 ? -7.502 -19.624 -7.315 1.00 48.81 146 HIS A O 1
ATOM 1246 N N . PRO A 1 147 ? -8.719 -21.290 -6.417 1.00 47.56 147 PRO A N 1
ATOM 1247 C CA . PRO A 1 147 ? -9.876 -21.109 -7.304 1.00 47.56 147 PRO A CA 1
ATOM 1248 C C . PRO A 1 147 ? -10.451 -19.680 -7.311 1.00 47.56 147 PRO A C 1
ATOM 1250 O O . PRO A 1 147 ? -11.020 -19.279 -8.319 1.00 47.56 147 PRO A O 1
ATOM 1253 N N . ASP A 1 148 ? -10.214 -18.901 -6.250 1.00 51.94 148 ASP A N 1
ATOM 1254 C CA . ASP A 1 148 ? -10.657 -17.503 -6.112 1.00 51.94 148 ASP A CA 1
ATOM 1255 C C . ASP A 1 148 ? -9.526 -16.471 -6.336 1.00 51.94 148 ASP A C 1
ATOM 1257 O O . ASP A 1 148 ? -9.723 -15.273 -6.171 1.00 51.94 148 ASP A O 1
ATOM 1261 N N . MET A 1 149 ? -8.311 -16.913 -6.680 1.00 51.97 149 MET A N 1
ATOM 1262 C CA . MET A 1 149 ? -7.121 -16.062 -6.850 1.00 51.97 149 MET A CA 1
ATOM 1263 C C . MET A 1 149 ? -6.479 -16.258 -8.225 1.00 51.97 149 MET A C 1
ATOM 1265 O O . MET A 1 149 ? -5.259 -16.357 -8.342 1.00 51.97 149 MET A O 1
ATOM 1269 N N . ALA A 1 150 ? -7.292 -16.311 -9.283 1.00 46.62 150 ALA A N 1
ATOM 1270 C CA . ALA A 1 150 ? -6.771 -16.251 -10.641 1.00 46.62 150 ALA A CA 1
ATOM 1271 C C . ALA A 1 150 ? -6.000 -14.932 -10.817 1.00 46.62 150 ALA A C 1
ATOM 1273 O O . ALA A 1 150 ? -6.582 -13.847 -10.862 1.00 46.62 150 ALA A O 1
ATOM 1274 N N . LEU A 1 151 ? -4.672 -15.017 -10.864 1.00 51.03 151 LEU A N 1
ATOM 1275 C CA . LEU A 1 151 ? -3.872 -13.912 -11.362 1.00 51.03 151 LEU A CA 1
ATOM 1276 C C . LEU A 1 151 ? -4.215 -13.697 -12.838 1.00 51.03 151 LEU A C 1
ATOM 1278 O O . LEU A 1 151 ? -4.480 -14.646 -13.572 1.00 51.03 151 LEU A O 1
ATOM 1282 N N . ILE A 1 152 ? -4.204 -12.435 -13.255 1.00 45.53 152 ILE A N 1
ATOM 1283 C CA . ILE A 1 152 ? -4.514 -12.017 -14.617 1.00 45.53 152 ILE A CA 1
ATOM 1284 C C . ILE A 1 152 ? -3.601 -12.771 -15.602 1.00 45.53 152 ILE A C 1
ATOM 1286 O O . ILE A 1 152 ? -2.385 -12.570 -15.610 1.00 45.53 152 ILE A O 1
ATOM 1290 N N . ASP A 1 153 ? -4.207 -13.566 -16.490 1.00 40.84 153 ASP A N 1
ATOM 1291 C CA . ASP A 1 153 ? -3.566 -14.294 -17.606 1.00 40.84 153 ASP A CA 1
ATOM 1292 C C . ASP A 1 153 ? -2.754 -13.393 -18.568 1.00 40.84 153 ASP A C 1
ATOM 1294 O O . ASP A 1 153 ? -2.134 -13.876 -19.511 1.00 40.84 153 ASP A O 1
ATOM 1298 N N . LYS A 1 154 ? -2.759 -12.067 -18.380 1.00 42.97 154 LYS A N 1
ATOM 1299 C CA . LYS A 1 154 ? -2.232 -11.092 -19.347 1.00 42.97 154 LYS A CA 1
ATOM 1300 C C . LYS A 1 154 ? -0.830 -10.548 -19.059 1.00 42.97 154 LYS A C 1
ATOM 1302 O O . LYS A 1 154 ? -0.283 -9.908 -19.950 1.00 42.97 154 LYS A O 1
ATOM 1307 N N . VAL A 1 155 ? -0.242 -10.744 -17.872 1.00 45.41 155 VAL A N 1
ATOM 1308 C CA . VAL A 1 155 ? 1.022 -10.039 -17.520 1.00 45.41 155 VAL A CA 1
ATOM 1309 C C . VAL A 1 155 ? 2.057 -10.916 -16.800 1.00 45.41 155 VAL A C 1
ATOM 1311 O O . VAL A 1 155 ? 3.218 -10.523 -16.646 1.00 45.41 155 VAL A O 1
ATOM 1314 N N . ILE A 1 156 ? 1.681 -12.126 -16.383 1.00 42.62 156 ILE A N 1
ATOM 1315 C CA . ILE A 1 156 ? 2.605 -13.075 -15.753 1.00 42.62 156 ILE A CA 1
ATOM 1316 C C . ILE A 1 156 ? 3.587 -13.590 -16.808 1.00 42.62 156 ILE A C 1
ATOM 1318 O O . ILE A 1 156 ? 3.203 -14.282 -17.743 1.00 42.62 156 ILE A O 1
ATOM 1322 N N . GLY A 1 157 ? 4.864 -13.242 -16.644 1.00 38.56 157 GLY A N 1
ATOM 1323 C CA . GLY A 1 157 ? 5.956 -13.652 -17.531 1.00 38.56 157 GLY A CA 1
ATOM 1324 C C . GLY A 1 157 ? 6.474 -12.553 -18.459 1.00 38.56 157 GLY A C 1
ATOM 1325 O O . GLY A 1 157 ? 7.438 -12.797 -19.179 1.00 38.56 157 GLY A O 1
ATOM 1326 N N . ILE A 1 158 ? 5.893 -11.346 -18.430 1.00 45.41 158 ILE A N 1
ATOM 1327 C CA . ILE A 1 158 ? 6.521 -10.179 -19.061 1.00 45.41 158 ILE A CA 1
ATOM 1328 C C . ILE A 1 158 ? 7.661 -9.724 -18.150 1.00 45.41 158 ILE A C 1
ATOM 1330 O O . ILE A 1 158 ? 7.441 -9.423 -16.970 1.00 45.41 158 ILE A O 1
ATOM 1334 N N . ASP A 1 159 ? 8.871 -9.735 -18.704 1.00 50.59 159 ASP A N 1
ATOM 1335 C CA . ASP A 1 159 ? 10.088 -9.281 -18.046 1.00 50.59 159 ASP A CA 1
ATOM 1336 C C . ASP A 1 159 ? 9.877 -7.849 -17.517 1.00 50.59 159 ASP A C 1
ATOM 1338 O O . ASP A 1 159 ? 9.443 -6.963 -18.252 1.00 50.59 159 ASP A O 1
ATOM 1342 N N . ILE A 1 160 ? 10.166 -7.614 -16.229 1.00 52.94 160 ILE A N 1
ATOM 1343 C CA . ILE A 1 160 ? 10.140 -6.263 -15.612 1.00 52.94 160 ILE A CA 1
ATOM 1344 C C . ILE A 1 160 ? 11.283 -5.402 -16.167 1.00 52.94 160 ILE A C 1
ATOM 1346 O O . ILE A 1 160 ? 11.415 -4.222 -15.844 1.00 52.94 160 ILE A O 1
ATOM 1350 N N . ASP A 1 161 ? 12.129 -6.002 -16.997 1.00 51.00 161 ASP A N 1
ATOM 1351 C CA . ASP A 1 161 ? 13.208 -5.355 -17.694 1.00 51.00 161 ASP A CA 1
ATOM 1352 C C . ASP A 1 161 ? 12.647 -4.120 -18.433 1.00 51.00 161 ASP A C 1
ATOM 1354 O O . ASP A 1 161 ? 12.140 -4.207 -19.548 1.00 51.00 161 ASP A O 1
ATOM 1358 N N . HIS A 1 162 ? 12.864 -2.953 -17.809 1.00 54.28 162 HIS A N 1
ATOM 1359 C CA . HIS A 1 162 ? 12.799 -1.595 -18.363 1.00 54.28 162 HIS A CA 1
ATOM 1360 C C . HIS A 1 162 ? 11.477 -0.809 -18.255 1.00 54.28 162 HIS A C 1
ATOM 1362 O O . HIS A 1 162 ? 11.356 0.208 -18.932 1.00 54.28 162 HIS A O 1
ATOM 1368 N N . ASN A 1 163 ? 10.517 -1.171 -17.389 1.00 69.44 163 ASN A N 1
ATOM 1369 C CA . ASN A 1 163 ? 9.289 -0.367 -17.245 1.00 69.44 163 ASN A CA 1
ATOM 1370 C C . ASN A 1 163 ? 9.273 0.522 -15.979 1.00 69.44 163 ASN A C 1
ATOM 1372 O O . ASN A 1 163 ? 8.822 0.106 -14.913 1.00 69.44 163 ASN A O 1
ATOM 1376 N N . LEU A 1 164 ? 9.754 1.765 -16.106 1.00 70.62 164 LEU A N 1
ATOM 1377 C CA . LEU A 1 164 ? 9.700 2.783 -15.043 1.00 70.62 164 LEU A CA 1
ATOM 1378 C C . LEU A 1 164 ? 8.266 3.206 -14.692 1.00 70.62 164 LEU A C 1
ATOM 1380 O O . LEU A 1 164 ? 7.971 3.413 -13.516 1.00 70.62 164 LEU A O 1
ATOM 1384 N N . GLU A 1 165 ? 7.361 3.263 -15.674 1.00 74.94 165 GLU A N 1
ATOM 1385 C CA . GLU A 1 165 ? 5.942 3.566 -15.434 1.00 74.94 165 GLU A CA 1
ATOM 1386 C C . GLU A 1 165 ? 5.297 2.506 -14.536 1.00 74.94 165 GLU A C 1
ATOM 1388 O O . GLU A 1 165 ? 4.508 2.826 -13.650 1.00 74.94 165 GLU A O 1
ATOM 1393 N N . TYR A 1 166 ? 5.674 1.236 -14.712 1.00 76.62 166 TYR A N 1
ATOM 1394 C CA . TYR A 1 166 ? 5.222 0.150 -13.848 1.00 76.62 166 TYR A CA 1
ATOM 1395 C C . TYR A 1 166 ? 5.681 0.349 -12.399 1.00 76.62 166 TYR A C 1
ATOM 1397 O O . TYR A 1 166 ? 4.899 0.133 -11.475 1.00 76.62 166 TYR A O 1
ATOM 1405 N N . ILE A 1 167 ? 6.927 0.778 -12.177 1.00 77.62 167 ILE A N 1
ATOM 1406 C CA . ILE A 1 167 ? 7.431 1.045 -10.823 1.00 77.62 167 ILE A CA 1
ATOM 1407 C C . ILE A 1 167 ? 6.693 2.223 -10.200 1.00 77.62 167 ILE A C 1
ATOM 1409 O O . ILE A 1 167 ? 6.256 2.115 -9.056 1.00 77.62 167 ILE A O 1
ATOM 1413 N N . LYS A 1 168 ? 6.499 3.305 -10.961 1.00 81.38 168 LYS A N 1
ATOM 1414 C CA . LYS A 1 168 ? 5.708 4.450 -10.508 1.00 81.38 168 LYS A CA 1
ATOM 1415 C C . LYS A 1 168 ? 4.298 4.011 -10.106 1.00 81.38 168 LYS A C 1
ATOM 1417 O O . LYS A 1 168 ? 3.873 4.278 -8.987 1.00 81.38 168 LYS A O 1
ATOM 1422 N N . LYS A 1 169 ? 3.626 3.222 -10.954 1.00 83.06 169 LYS A N 1
ATOM 1423 C CA . LYS A 1 169 ? 2.310 2.633 -10.657 1.00 83.06 169 LYS A CA 1
ATOM 1424 C C . LYS A 1 169 ? 2.339 1.741 -9.410 1.00 83.06 169 LYS A C 1
ATOM 1426 O O . LYS A 1 169 ? 1.409 1.776 -8.608 1.00 83.06 169 LYS A O 1
ATOM 1431 N N . SER A 1 170 ? 3.389 0.940 -9.229 1.00 84.94 170 SER A N 1
ATOM 1432 C CA . SER A 1 170 ? 3.556 0.074 -8.056 1.00 84.94 170 SER A CA 1
ATOM 1433 C C . SER A 1 170 ? 3.679 0.883 -6.764 1.00 84.94 170 SER A C 1
ATOM 1435 O O . SER A 1 170 ? 3.083 0.491 -5.763 1.00 84.94 170 SER A O 1
ATOM 1437 N N . ASN A 1 171 ? 4.438 1.981 -6.773 1.00 87.94 171 ASN A N 1
ATOM 1438 C CA . ASN A 1 171 ? 4.575 2.870 -5.621 1.00 87.94 171 ASN A CA 1
ATOM 1439 C C . ASN A 1 171 ? 3.263 3.611 -5.316 1.00 87.94 171 ASN A C 1
ATOM 1441 O O . ASN A 1 171 ? 2.799 3.579 -4.180 1.00 87.94 171 ASN A O 1
ATOM 1445 N N . ASP A 1 172 ? 2.610 4.175 -6.336 1.00 84.44 172 ASP A N 1
ATOM 1446 C CA . ASP A 1 172 ? 1.289 4.814 -6.214 1.00 84.44 172 ASP A CA 1
ATOM 1447 C C . ASP A 1 172 ? 0.250 3.857 -5.600 1.00 84.44 172 ASP A C 1
ATOM 1449 O O . ASP A 1 172 ? -0.478 4.197 -4.666 1.00 84.44 172 ASP A O 1
ATOM 1453 N N . THR A 1 173 ? 0.247 2.599 -6.048 1.00 86.81 173 THR A N 1
ATOM 1454 C CA . THR A 1 173 ? -0.635 1.556 -5.505 1.00 86.81 173 THR A CA 1
ATOM 1455 C C . THR A 1 173 ? -0.372 1.290 -4.014 1.00 86.81 173 THR A C 1
ATOM 1457 O O . THR A 1 173 ? -1.316 1.079 -3.248 1.00 86.81 173 THR A O 1
ATOM 1460 N N . VAL A 1 174 ? 0.893 1.320 -3.577 1.00 90.38 174 VAL A N 1
ATOM 1461 C CA . VAL A 1 174 ? 1.272 1.183 -2.158 1.00 90.38 174 VAL A CA 1
ATOM 1462 C C . VAL A 1 174 ? 0.809 2.395 -1.346 1.00 90.38 174 VAL A C 1
ATOM 1464 O O . VAL A 1 174 ? 0.225 2.211 -0.277 1.00 90.38 174 VAL A O 1
ATOM 1467 N N . GLY A 1 175 ? 1.000 3.614 -1.855 1.00 86.56 175 GLY A N 1
ATOM 1468 C CA . GLY A 1 175 ? 0.515 4.839 -1.210 1.00 86.56 175 GLY A CA 1
ATOM 1469 C C . GLY A 1 175 ? -0.999 4.815 -1.005 1.00 86.56 175 GLY A C 1
ATOM 1470 O O . GLY A 1 175 ? -1.488 4.951 0.118 1.00 86.56 175 GLY A O 1
ATOM 1471 N N . LYS A 1 176 ? -1.754 4.503 -2.063 1.00 85.25 176 LYS A N 1
ATOM 1472 C CA . LYS A 1 176 ? -3.219 4.370 -2.009 1.00 85.25 176 LYS A CA 1
ATOM 1473 C C . LYS A 1 176 ? -3.685 3.297 -1.027 1.00 85.25 176 LYS A C 1
ATOM 1475 O O . LYS A 1 176 ? -4.686 3.497 -0.341 1.00 85.25 176 LYS A O 1
ATOM 1480 N N . TYR A 1 177 ? -2.958 2.185 -0.907 1.00 91.81 177 TYR A N 1
AT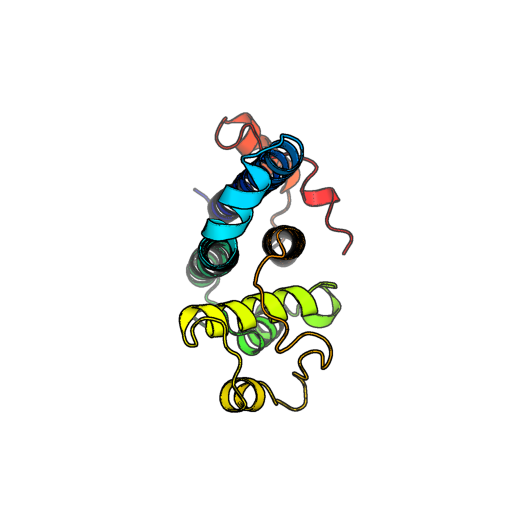OM 1481 C CA . TYR A 1 177 ? -3.234 1.162 0.105 1.00 91.81 177 TYR A CA 1
ATOM 1482 C C . TYR A 1 177 ? -3.097 1.695 1.536 1.00 91.81 177 TYR A C 1
ATOM 1484 O O . TYR A 1 177 ? -3.953 1.412 2.381 1.00 91.81 177 TYR A O 1
ATOM 1492 N N . ILE A 1 178 ? -2.027 2.447 1.812 1.00 91.19 178 ILE A N 1
ATOM 1493 C CA . ILE A 1 178 ? -1.760 3.028 3.134 1.00 91.19 178 ILE A CA 1
ATOM 1494 C C . ILE A 1 178 ? -2.883 4.002 3.504 1.00 91.19 178 ILE A C 1
ATOM 1496 O O . ILE A 1 178 ? -3.467 3.870 4.582 1.00 91.19 178 ILE A O 1
ATOM 1500 N N . VAL A 1 179 ? -3.253 4.905 2.585 1.00 86.00 179 VAL A N 1
ATOM 1501 C CA . VAL A 1 179 ? -4.364 5.853 2.786 1.00 86.00 179 VAL A CA 1
ATOM 1502 C C . VAL A 1 179 ? -5.686 5.127 3.016 1.00 86.00 179 VAL A C 1
ATOM 1504 O O . VAL A 1 179 ? -6.375 5.404 3.999 1.00 86.00 179 VA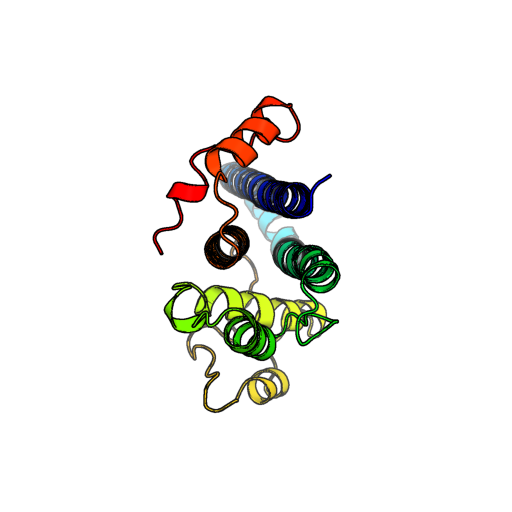L A O 1
ATOM 1507 N N . PHE A 1 180 ? -6.032 4.168 2.152 1.00 88.94 180 PHE A N 1
ATOM 1508 C CA . PHE A 1 180 ? -7.263 3.387 2.280 1.00 88.94 180 PHE A CA 1
ATOM 1509 C C . PHE A 1 180 ? -7.344 2.681 3.637 1.00 88.94 180 PHE A C 1
ATOM 1511 O O . PHE A 1 180 ? -8.349 2.787 4.342 1.00 88.94 180 PHE A O 1
ATOM 1518 N N . THR A 1 181 ? -6.268 1.986 4.017 1.00 90.69 181 THR A N 1
ATOM 1519 C CA . THR A 1 181 ? -6.192 1.239 5.276 1.00 90.69 181 THR A CA 1
ATOM 1520 C C . THR A 1 181 ? -6.377 2.171 6.460 1.00 90.69 181 THR A C 1
ATOM 1522 O O . THR A 1 181 ? -7.224 1.915 7.312 1.00 90.69 181 THR A O 1
ATOM 1525 N N . PHE A 1 182 ? -5.624 3.269 6.503 1.00 89.00 182 PHE A N 1
ATOM 1526 C CA . PHE A 1 182 ? -5.714 4.225 7.596 1.00 89.00 182 PHE A CA 1
ATOM 1527 C C . PHE A 1 182 ? -7.127 4.805 7.721 1.00 89.00 182 PHE A C 1
ATOM 1529 O O . PHE A 1 182 ? -7.719 4.737 8.798 1.00 89.00 182 PHE A O 1
ATOM 1536 N N . LYS A 1 183 ? -7.704 5.278 6.608 1.00 85.56 183 LYS A N 1
ATOM 1537 C CA . LYS A 1 183 ? -9.053 5.855 6.564 1.00 85.56 183 LYS A CA 1
ATOM 1538 C C . LYS A 1 183 ? -10.108 4.886 7.090 1.00 85.56 183 LYS A C 1
ATOM 1540 O O . LYS A 1 183 ? -10.881 5.244 7.974 1.00 85.56 183 LYS A O 1
ATOM 1545 N N . LYS A 1 184 ? -10.111 3.641 6.612 1.00 88.44 184 LYS A N 1
ATOM 1546 C CA . LYS A 1 184 ? -11.096 2.637 7.036 1.00 88.44 184 LYS A CA 1
ATOM 1547 C C . LYS A 1 184 ? -10.978 2.276 8.514 1.00 88.44 184 LYS A C 1
ATOM 1549 O O . LYS A 1 184 ? -11.987 2.085 9.188 1.00 88.44 184 LYS A O 1
ATOM 1554 N N . ILE A 1 185 ? -9.755 2.194 9.030 1.00 89.81 185 ILE A N 1
ATOM 1555 C CA . ILE A 1 185 ? -9.510 1.907 10.446 1.00 89.81 185 ILE A CA 1
ATOM 1556 C C . ILE A 1 185 ? -9.931 3.094 11.321 1.00 89.81 185 ILE A C 1
ATOM 1558 O O . ILE A 1 185 ? -10.575 2.891 12.350 1.00 89.81 185 ILE A O 1
ATOM 1562 N N . ALA A 1 186 ? -9.642 4.320 10.890 1.00 85.62 186 ALA A N 1
ATOM 1563 C CA . ALA A 1 186 ? -10.089 5.540 11.554 1.00 85.62 186 ALA A CA 1
ATOM 1564 C C . ALA A 1 186 ? -11.614 5.653 11.618 1.00 85.62 186 ALA A C 1
ATOM 1566 O O . ALA A 1 186 ? -12.178 5.872 12.693 1.00 85.62 186 ALA A O 1
ATOM 1567 N N . GLU A 1 187 ? -12.291 5.401 10.497 1.00 85.06 187 GLU A N 1
ATOM 1568 C CA . GLU A 1 187 ? -13.753 5.333 10.418 1.00 85.06 187 GLU A CA 1
ATOM 1569 C C . GLU A 1 187 ? -14.319 4.258 11.359 1.00 85.06 187 GLU A C 1
ATOM 1571 O O . GLU A 1 187 ? -15.261 4.524 12.110 1.00 85.06 187 GLU A O 1
ATOM 1576 N N . TYR A 1 188 ? -13.718 3.063 11.370 1.00 88.38 188 TYR A N 1
ATOM 1577 C CA . TYR A 1 188 ? -14.156 1.943 12.205 1.00 88.38 188 TYR A CA 1
ATOM 1578 C C . TYR A 1 188 ? -14.090 2.267 13.705 1.00 88.38 188 TYR A C 1
ATOM 1580 O O . TYR A 1 188 ? -15.031 1.988 14.452 1.00 88.38 188 TYR A O 1
ATOM 1588 N N . TYR A 1 189 ? -12.995 2.883 14.154 1.00 86.38 189 TYR A N 1
ATOM 1589 C CA . TYR A 1 189 ? -12.797 3.241 15.561 1.00 86.38 189 TYR A CA 1
ATOM 1590 C C . TYR A 1 189 ? -13.350 4.616 15.942 1.00 86.38 189 TYR A C 1
ATOM 1592 O O . TYR A 1 189 ? -13.367 4.943 17.128 1.00 86.38 189 TYR A O 1
ATOM 1600 N N . LYS A 1 190 ? -13.856 5.385 14.971 1.00 83.88 190 LYS A N 1
ATOM 1601 C CA . LYS A 1 190 ? -14.416 6.731 15.151 1.00 83.88 190 LYS A CA 1
ATOM 1602 C C . LYS A 1 190 ? -13.424 7.747 15.725 1.00 83.88 190 LYS A C 1
ATOM 1604 O O . LYS A 1 190 ? -13.846 8.684 16.400 1.00 83.88 190 LYS A O 1
ATOM 1609 N N . PHE A 1 191 ? -12.135 7.594 15.427 1.00 74.50 191 PHE A N 1
ATOM 1610 C CA . PHE A 1 191 ? -11.171 8.668 15.643 1.00 74.50 191 PHE A CA 1
ATOM 1611 C C . PHE A 1 191 ? -11.124 9.514 14.371 1.00 74.50 191 PHE A C 1
ATOM 1613 O O . PHE A 1 191 ? -10.437 9.186 13.410 1.00 74.50 191 PHE A O 1
ATOM 1620 N N . ILE A 1 192 ? -11.946 10.561 14.292 1.00 60.78 192 ILE A N 1
ATOM 1621 C CA . ILE A 1 192 ? -11.854 11.512 13.180 1.00 60.78 192 ILE A CA 1
ATOM 1622 C C . ILE A 1 192 ? -11.749 12.915 13.743 1.00 60.78 192 ILE A C 1
ATOM 1624 O O . ILE A 1 192 ? -12.741 13.562 14.066 1.00 60.78 192 ILE A O 1
ATOM 1628 N N . ASP A 1 193 ? -10.507 13.375 13.758 1.00 63.94 193 ASP A N 1
ATOM 1629 C CA . ASP A 1 193 ? -10.165 14.553 12.980 1.00 63.94 193 ASP A CA 1
ATOM 1630 C C . ASP A 1 193 ? -8.839 14.289 12.247 1.00 63.94 193 ASP A C 1
ATOM 1632 O O . ASP A 1 193 ? -7.763 14.724 12.659 1.00 63.94 193 ASP A O 1
ATOM 1636 N N . ILE A 1 194 ? -8.907 13.449 11.206 1.00 62.81 194 ILE A N 1
ATOM 1637 C CA . ILE A 1 194 ? -7.739 13.085 10.392 1.00 62.81 194 ILE A CA 1
ATOM 1638 C C . ILE A 1 194 ? -7.174 14.331 9.710 1.00 62.81 194 ILE A C 1
ATOM 1640 O O . ILE A 1 194 ? -5.962 14.503 9.709 1.00 62.81 194 ILE A O 1
ATOM 1644 N N . GLU A 1 195 ? -8.030 15.210 9.180 1.00 59.16 195 GLU A N 1
ATOM 1645 C CA . GLU A 1 195 ? -7.592 16.471 8.578 1.00 59.16 195 GLU A CA 1
ATOM 1646 C C . GLU A 1 195 ? -6.835 17.322 9.589 1.00 59.16 195 GLU A C 1
ATOM 1648 O O . GLU A 1 195 ? -5.715 17.730 9.295 1.00 59.16 195 GLU A O 1
ATOM 1653 N N . SER A 1 196 ? -7.368 17.537 10.797 1.00 63.41 196 SER A N 1
ATOM 1654 C CA . SER A 1 196 ? -6.633 18.306 11.801 1.00 63.41 196 SER A CA 1
ATOM 1655 C C . SER A 1 196 ? -5.403 17.576 12.308 1.00 63.41 196 SER A C 1
ATOM 1657 O O . SER A 1 196 ? -4.425 18.238 12.607 1.00 63.41 196 SER A O 1
ATOM 1659 N N . THR A 1 197 ? -5.385 16.247 12.397 1.00 60.78 197 THR A N 1
ATOM 1660 C CA . THR A 1 197 ? -4.203 15.514 12.884 1.00 60.78 197 THR A CA 1
ATOM 1661 C C . THR A 1 197 ? -3.083 15.521 11.845 1.00 60.78 197 THR A C 1
ATOM 1663 O O . THR A 1 197 ? -1.937 15.813 12.179 1.00 60.78 197 THR A O 1
ATOM 1666 N N . VAL A 1 198 ? -3.411 15.293 10.572 1.00 60.25 198 VAL A N 1
ATOM 1667 C CA . VAL A 1 198 ? -2.484 15.447 9.443 1.00 60.25 198 VAL A CA 1
ATOM 1668 C C . VAL A 1 198 ? -1.987 16.890 9.375 1.00 60.25 198 VAL A C 1
ATOM 1670 O O . VAL A 1 198 ? -0.783 17.115 9.295 1.00 60.25 198 VAL A O 1
ATOM 1673 N N . LYS A 1 199 ? -2.888 17.870 9.503 1.00 61.16 199 LYS A N 1
ATOM 1674 C CA . LYS A 1 199 ? -2.553 19.297 9.494 1.00 61.16 199 LYS A CA 1
ATOM 1675 C C . LYS A 1 199 ? -1.693 19.713 10.686 1.00 61.16 199 LYS A C 1
ATOM 1677 O O . LYS A 1 199 ? -0.701 20.389 10.479 1.00 61.16 199 LYS A O 1
ATOM 1682 N N . ILE A 1 200 ? -2.001 19.272 11.904 1.00 56.31 200 ILE A N 1
ATOM 1683 C CA . ILE A 1 200 ? -1.215 19.558 13.114 1.00 56.31 200 ILE A CA 1
ATOM 1684 C C . ILE A 1 200 ? 0.183 18.955 12.985 1.00 56.31 200 ILE A C 1
ATOM 1686 O O . ILE A 1 200 ? 1.161 19.604 13.344 1.00 56.31 200 ILE A O 1
ATOM 1690 N N . ILE A 1 201 ? 0.316 17.726 12.486 1.00 53.06 201 ILE A N 1
ATOM 1691 C CA . ILE A 1 201 ? 1.633 17.091 12.363 1.00 53.06 201 ILE A CA 1
ATOM 1692 C C . ILE A 1 201 ? 2.443 17.729 11.216 1.00 53.06 201 ILE A C 1
ATOM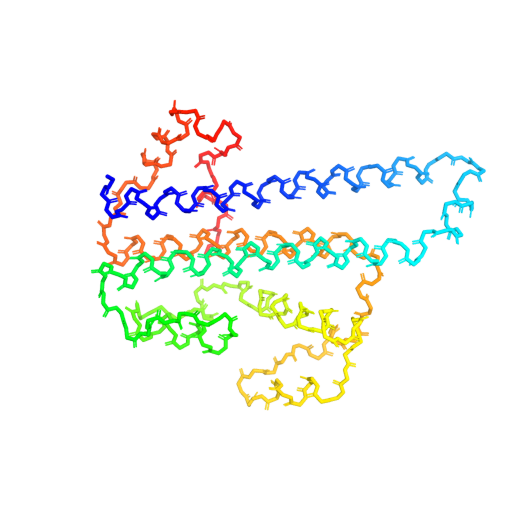 1694 O O . ILE A 1 201 ? 3.645 17.946 11.384 1.00 53.06 201 ILE A O 1
ATOM 1698 N N . ALA A 1 202 ? 1.797 18.114 10.108 1.00 52.59 202 ALA A N 1
ATOM 1699 C CA . ALA A 1 202 ? 2.418 18.890 9.031 1.00 52.59 202 ALA A CA 1
ATOM 1700 C C . ALA A 1 202 ? 2.857 20.292 9.506 1.00 52.59 202 ALA A C 1
ATOM 1702 O O . ALA A 1 202 ? 3.999 20.687 9.296 1.00 52.59 202 ALA A O 1
ATOM 1703 N N . GLU A 1 203 ? 2.004 21.015 10.240 1.00 52.78 203 GLU A N 1
ATOM 1704 C CA . GLU A 1 203 ? 2.291 22.346 10.804 1.00 52.78 203 GLU A CA 1
ATOM 1705 C C . GLU A 1 203 ? 3.379 22.323 11.894 1.00 52.78 203 GLU A C 1
ATOM 1707 O O . GLU A 1 203 ? 4.041 23.334 12.126 1.00 52.78 203 GLU A O 1
ATOM 1712 N N . ASN A 1 204 ? 3.607 21.178 12.549 1.00 52.69 204 ASN A N 1
ATOM 1713 C CA . ASN A 1 204 ? 4.694 20.988 13.515 1.00 52.69 204 ASN A CA 1
ATOM 1714 C C . ASN A 1 204 ? 6.041 20.601 12.866 1.00 52.69 204 ASN A C 1
ATOM 1716 O O . ASN A 1 204 ? 6.972 20.226 13.580 1.00 52.69 204 ASN A O 1
ATOM 1720 N N . GLY A 1 205 ? 6.168 20.705 11.536 1.00 46.75 205 GLY A N 1
ATOM 1721 C CA . GLY A 1 205 ? 7.444 20.577 10.819 1.00 46.75 205 GLY A CA 1
ATOM 1722 C C . GLY A 1 205 ? 7.988 19.151 10.723 1.00 46.75 205 GLY A C 1
ATOM 1723 O O . GLY A 1 205 ? 9.180 18.958 10.488 1.00 46.75 205 GLY A O 1
ATOM 1724 N N . TYR A 1 206 ? 7.146 18.135 10.932 1.00 42.47 206 TYR A N 1
ATOM 1725 C CA . TYR A 1 206 ? 7.553 16.739 10.736 1.00 42.47 206 TYR A CA 1
ATOM 1726 C C . TYR A 1 206 ? 7.535 16.338 9.251 1.00 42.47 206 TYR A C 1
ATOM 1728 O O . TYR A 1 206 ? 8.283 15.445 8.848 1.00 42.47 206 TYR A O 1
ATOM 1736 N N . PHE A 1 207 ? 6.720 17.014 8.433 1.00 49.47 207 PHE A N 1
ATOM 1737 C CA . PHE A 1 207 ? 6.453 16.648 7.043 1.00 49.47 207 PHE A CA 1
ATOM 1738 C C . PHE A 1 207 ? 6.095 17.883 6.190 1.00 49.47 207 PHE A C 1
ATOM 1740 O O . PHE A 1 207 ? 4.942 18.046 5.802 1.00 49.47 207 PHE A O 1
ATOM 1747 N N . ASP A 1 208 ? 7.070 18.749 5.890 1.00 46.72 208 ASP A N 1
ATOM 1748 C CA . ASP A 1 208 ? 6.852 19.967 5.078 1.00 46.72 208 ASP A CA 1
ATOM 1749 C C . ASP A 1 208 ? 6.352 19.673 3.642 1.00 46.72 208 ASP A C 1
ATOM 1751 O O . ASP A 1 208 ? 5.761 20.541 3.001 1.00 46.72 208 ASP A O 1
ATOM 1755 N N . ASP A 1 209 ? 6.538 18.439 3.156 1.00 49.66 209 ASP A N 1
ATOM 1756 C CA . ASP A 1 209 ? 6.245 18.022 1.776 1.00 49.66 209 ASP A CA 1
ATOM 1757 C C . ASP A 1 209 ? 4.937 17.213 1.619 1.00 49.66 209 ASP A C 1
ATOM 1759 O O . ASP A 1 209 ? 4.571 16.828 0.506 1.00 49.66 209 ASP A O 1
ATOM 1763 N N . VAL A 1 210 ? 4.210 16.922 2.707 1.00 48.41 210 VAL A N 1
ATOM 1764 C CA . VAL A 1 210 ? 2.971 16.124 2.636 1.00 48.41 210 VAL A CA 1
ATOM 1765 C C . VAL A 1 210 ? 1.779 17.042 2.361 1.00 48.41 210 VAL A C 1
ATOM 1767 O O . VAL A 1 210 ? 1.345 17.803 3.223 1.00 48.41 210 VAL A O 1
ATOM 1770 N N . ASN A 1 211 ? 1.231 16.958 1.145 1.00 53.38 211 ASN A N 1
ATOM 1771 C CA . ASN A 1 211 ? 0.047 17.713 0.736 1.00 53.38 211 ASN A CA 1
ATOM 1772 C C . ASN A 1 211 ? -1.172 17.347 1.609 1.00 53.38 211 ASN A C 1
ATOM 1774 O O . ASN A 1 211 ? -1.527 16.174 1.727 1.00 53.38 211 ASN A O 1
ATOM 1778 N N . SER A 1 212 ? -1.857 18.343 2.179 1.00 48.75 212 SER A N 1
ATOM 1779 C CA . SER A 1 212 ? -3.083 18.138 2.964 1.00 48.75 212 SER A CA 1
ATOM 1780 C C . SER A 1 212 ? -4.230 17.523 2.154 1.00 48.75 212 SER A C 1
ATOM 1782 O O . SER A 1 212 ? -5.101 16.879 2.731 1.00 48.75 212 SER A O 1
ATOM 1784 N N . ASP A 1 213 ? -4.209 17.671 0.826 1.00 51.59 213 ASP A N 1
ATOM 1785 C CA . ASP A 1 213 ? -5.215 17.110 -0.082 1.00 51.59 213 ASP A CA 1
ATOM 1786 C C . ASP A 1 213 ? -4.975 15.632 -0.438 1.00 51.59 213 ASP A C 1
ATOM 1788 O O . ASP A 1 213 ? -5.770 15.043 -1.164 1.00 51.59 213 ASP A O 1
ATOM 1792 N N . LEU A 1 214 ? -3.933 14.986 0.099 1.00 53.00 214 LEU A N 1
ATOM 1793 C CA . LEU A 1 214 ? -3.610 13.576 -0.178 1.00 53.00 214 LEU A CA 1
ATOM 1794 C C . LEU A 1 214 ? -4.775 12.607 0.122 1.00 53.00 214 LEU A C 1
ATOM 1796 O O . LEU A 1 214 ? -4.886 11.533 -0.467 1.00 53.00 214 LEU A O 1
ATOM 1800 N N . LEU A 1 215 ? -5.668 12.983 1.040 1.00 49.59 215 LEU A N 1
ATOM 1801 C CA . LEU A 1 215 ? -6.859 12.202 1.389 1.00 49.59 215 LEU A CA 1
ATOM 1802 C C . LEU A 1 215 ? -7.995 12.338 0.362 1.00 49.59 215 LEU A C 1
ATOM 1804 O O . LEU A 1 215 ? -8.901 11.501 0.353 1.00 49.59 215 LEU A O 1
ATOM 1808 N N . ASN A 1 216 ? -7.942 13.372 -0.481 1.00 50.66 216 ASN A N 1
ATOM 1809 C CA . ASN A 1 216 ? -8.935 13.675 -1.510 1.00 50.66 216 ASN A CA 1
ATOM 1810 C C . ASN A 1 216 ? -8.656 12.928 -2.826 1.00 50.66 216 ASN A C 1
ATOM 1812 O O . ASN A 1 216 ? -9.589 12.703 -3.589 1.00 50.66 216 ASN A O 1
ATOM 1816 N N . ASP A 1 217 ? -7.416 12.475 -3.055 1.00 44.12 217 ASP A N 1
ATOM 1817 C CA . ASP A 1 217 ? -6.999 11.752 -4.272 1.00 44.12 217 ASP A CA 1
ATOM 1818 C C . ASP A 1 217 ? -7.314 10.243 -4.261 1.00 44.12 217 ASP A C 1
ATOM 1820 O O . ASP A 1 217 ? -7.017 9.518 -5.217 1.00 44.12 217 ASP A O 1
ATOM 1824 N N . VAL A 1 218 ? -7.957 9.737 -3.204 1.00 43.72 218 VAL A N 1
ATOM 1825 C CA . VAL A 1 218 ? -8.479 8.365 -3.183 1.00 43.72 218 VAL A CA 1
ATOM 1826 C C . VAL A 1 218 ? -9.959 8.390 -3.549 1.00 43.72 218 VAL A C 1
ATOM 1828 O O . VAL A 1 218 ? -10.829 8.374 -2.676 1.00 43.72 218 VAL A O 1
ATOM 1831 N N . ASP A 1 219 ? -10.242 8.399 -4.853 1.00 40.84 219 ASP A N 1
ATOM 1832 C CA . ASP A 1 219 ? -11.563 8.037 -5.376 1.00 40.84 219 ASP A CA 1
ATOM 1833 C C . ASP A 1 219 ? -11.813 6.547 -5.067 1.00 40.84 219 ASP A C 1
ATOM 1835 O O . ASP A 1 219 ? -11.412 5.648 -5.814 1.00 40.84 219 ASP A O 1
ATOM 1839 N N . ILE A 1 220 ? -12.429 6.295 -3.904 1.00 41.09 220 ILE A N 1
ATOM 1840 C CA . ILE A 1 220 ? -12.904 4.973 -3.458 1.00 41.09 220 ILE A CA 1
ATOM 1841 C C . ILE A 1 220 ? -13.872 4.402 -4.481 1.00 41.09 220 ILE A C 1
ATOM 1843 O O . ILE A 1 220 ? -14.774 5.106 -4.992 1.00 41.09 220 ILE A O 1
#

pLDDT: mean 71.32, std 16.1, range [38.56, 93.44]

Radius of gyration: 19.28 Å; chains: 1; bounding box: 44×46×52 Å